Protein AF-A0A9D3S692-F1 (afdb_monomer)

Organism: Anguilla anguilla (NCBI:txid7936)

Sequence (253 aa):
MATPRTPPRPRLRLLTQTRRGRSLTTGPAYAPKPPPPVRNRPNSAGRGQRGAGRGSKRRVQSAGSPSAHATFTLSPEQKHLQLKQQQRRERLCREEEERRREEEAQKRQENELAFRAWMQRKREQLQAERRVLRAQEMEKTNGQREMCDPEEAFKFWLKSKQQQQKQEKRLEELKRLEEERCYYLHSQEESEQAFRLWLKRKHAEKRLETRVARERSRRLVMEARRARRMQDLLCSTNEAKSFCFTDHYGYRY

Radius of gyration: 44.01 Å; Cα contacts (8 Å, |Δi|>4): 4; chains: 1; bounding box: 69×75×122 Å

InterPro domains:
  IPR026687 Coiled-coil domain-containing protein 181 [PTHR14320] (22-250)

Structure (mmCIF, N/CA/C/O backbone):
data_AF-A0A9D3S692-F1
#
_entry.id   AF-A0A9D3S692-F1
#
loop_
_atom_site.group_PDB
_atom_site.id
_atom_site.type_symbol
_atom_site.label_atom_id
_atom_site.label_alt_id
_atom_site.label_comp_id
_atom_site.label_asym_id
_atom_site.label_entity_id
_atom_site.label_seq_id
_atom_site.pdbx_PDB_ins_code
_atom_site.Cartn_x
_atom_site.Cartn_y
_atom_site.Cartn_z
_atom_site.occupancy
_atom_site.B_iso_or_equiv
_atom_site.auth_seq_id
_atom_site.auth_comp_id
_atom_site.auth_asym_id
_atom_site.auth_atom_id
_atom_site.pdbx_PDB_model_num
ATOM 1 N N . MET A 1 1 ? -28.860 45.685 6.021 1.00 46.56 1 MET A N 1
ATOM 2 C CA . MET A 1 1 ? -28.124 44.482 6.464 1.00 46.56 1 MET A CA 1
ATOM 3 C C . MET A 1 1 ? -28.497 43.334 5.545 1.00 46.56 1 MET A C 1
ATOM 5 O O . MET A 1 1 ? -29.665 42.983 5.474 1.00 46.56 1 MET A O 1
ATOM 9 N N . ALA A 1 2 ? -27.541 42.878 4.736 1.00 44.12 2 ALA A N 1
ATOM 10 C CA . ALA A 1 2 ? -27.762 41.941 3.639 1.00 44.12 2 ALA A CA 1
ATOM 11 C C . ALA A 1 2 ? -27.654 40.489 4.127 1.00 44.12 2 ALA A C 1
ATOM 13 O O . ALA A 1 2 ? -26.665 40.117 4.754 1.00 44.12 2 ALA A O 1
ATOM 14 N N . THR A 1 3 ? -28.662 39.673 3.829 1.00 58.72 3 THR A N 1
ATOM 15 C CA . THR A 1 3 ? -28.651 38.224 4.051 1.00 58.72 3 THR A CA 1
ATOM 16 C C . THR A 1 3 ? -28.066 37.514 2.821 1.00 58.72 3 THR A C 1
ATOM 18 O O . THR A 1 3 ? -28.455 37.830 1.693 1.00 58.72 3 THR A O 1
ATOM 21 N N . PRO A 1 4 ? -27.137 36.551 2.973 1.00 56.62 4 PRO A N 1
ATOM 22 C CA . PRO A 1 4 ? -26.630 35.800 1.832 1.00 56.62 4 PRO A CA 1
ATOM 23 C C . PRO A 1 4 ? -27.597 34.676 1.425 1.00 56.62 4 PRO A C 1
ATOM 25 O O . PRO A 1 4 ? -27.939 33.793 2.213 1.00 56.62 4 PRO A O 1
ATOM 28 N N . ARG A 1 5 ? -28.014 34.710 0.153 1.00 50.38 5 ARG A N 1
ATOM 29 C CA . ARG A 1 5 ? -28.757 33.654 -0.552 1.00 50.38 5 ARG A CA 1
ATOM 30 C C . ARG A 1 5 ? -27.907 32.387 -0.689 1.00 50.38 5 ARG A C 1
ATOM 32 O O . ARG A 1 5 ? -26.822 32.418 -1.262 1.00 50.38 5 ARG A O 1
ATOM 39 N N . THR A 1 6 ? -28.442 31.261 -0.234 1.00 67.50 6 THR A N 1
ATOM 40 C CA . THR A 1 6 ? -27.902 29.911 -0.456 1.00 67.50 6 THR A CA 1
ATOM 41 C C . THR A 1 6 ? -28.318 29.393 -1.845 1.00 67.50 6 THR A C 1
ATOM 43 O O . THR A 1 6 ? -29.481 29.565 -2.217 1.00 67.50 6 THR A O 1
ATOM 46 N N . PRO A 1 7 ? -27.434 28.745 -2.629 1.00 67.44 7 PRO A N 1
ATOM 47 C CA . PRO A 1 7 ? -27.819 28.145 -3.907 1.00 67.44 7 PRO A CA 1
ATOM 48 C C . PRO A 1 7 ? -28.474 26.756 -3.728 1.00 67.44 7 PRO A C 1
ATOM 50 O O . PRO A 1 7 ? -28.124 26.026 -2.795 1.00 67.44 7 PRO A O 1
ATOM 53 N N . PRO A 1 8 ? -29.403 26.344 -4.617 1.00 57.38 8 PRO A N 1
ATOM 54 C CA . PRO A 1 8 ? -30.054 25.039 -4.534 1.00 57.38 8 PRO A CA 1
ATOM 55 C C . PRO A 1 8 ? -29.152 23.902 -5.045 1.00 57.38 8 PRO A C 1
ATOM 57 O O . PRO A 1 8 ? -28.459 24.028 -6.055 1.00 57.38 8 PRO A O 1
ATOM 60 N N . ARG A 1 9 ? -29.197 22.757 -4.352 1.00 55.19 9 ARG A N 1
ATOM 61 C CA . ARG A 1 9 ? -28.519 21.506 -4.734 1.00 55.19 9 ARG A CA 1
ATOM 62 C C . ARG A 1 9 ? -29.152 20.877 -5.989 1.00 55.19 9 ARG A C 1
ATOM 64 O O . ARG A 1 9 ? -30.379 20.896 -6.116 1.00 55.19 9 ARG A O 1
ATOM 71 N N . PRO A 1 10 ? -28.368 20.234 -6.874 1.00 49.25 10 PRO A N 1
ATOM 72 C CA . PRO A 1 10 ? -28.911 19.524 -8.025 1.00 49.25 10 PRO A CA 1
ATOM 73 C C . PRO A 1 10 ? -29.603 18.218 -7.604 1.00 49.25 10 PRO A C 1
ATOM 75 O O . PRO A 1 10 ? -29.056 17.404 -6.858 1.00 49.25 10 PRO A O 1
ATOM 78 N N . ARG A 1 11 ? -30.822 18.016 -8.118 1.00 46.34 11 ARG A N 1
ATOM 79 C CA . ARG A 1 11 ? -31.592 16.768 -8.022 1.00 46.34 11 ARG A CA 1
ATOM 80 C C . ARG A 1 11 ? -30.938 15.692 -8.892 1.00 46.34 11 ARG A C 1
ATOM 82 O O . ARG A 1 11 ? -30.918 15.819 -10.115 1.00 46.34 11 ARG A O 1
ATOM 89 N N . LEU A 1 12 ? -30.466 14.609 -8.279 1.00 42.47 12 LEU A N 1
ATOM 90 C CA . LEU A 1 12 ? -30.110 13.392 -9.007 1.00 42.47 12 LEU A CA 1
ATOM 91 C C . LEU A 1 12 ? -31.396 12.696 -9.474 1.00 42.47 12 LEU A C 1
ATOM 93 O O . LEU A 1 12 ? -32.248 12.319 -8.669 1.00 42.47 12 LEU A O 1
ATOM 97 N N . ARG A 1 13 ? -31.541 12.564 -10.796 1.00 42.53 13 ARG A N 1
ATOM 98 C CA . ARG A 1 13 ? -32.582 11.765 -11.450 1.00 42.53 13 ARG A CA 1
ATOM 99 C C . ARG A 1 13 ? -32.409 10.295 -11.060 1.00 42.53 13 ARG A C 1
ATOM 101 O O . ARG A 1 13 ? -31.448 9.653 -11.472 1.00 42.53 13 ARG A O 1
ATOM 108 N N . LEU A 1 14 ? -33.372 9.764 -10.314 1.00 36.97 14 LEU A N 1
ATOM 109 C CA . LEU A 1 14 ? -33.591 8.327 -10.181 1.00 36.97 14 LEU A CA 1
ATOM 110 C C . LEU A 1 14 ? -34.135 7.796 -11.514 1.00 36.97 14 LEU A C 1
ATOM 112 O O . LEU A 1 14 ? -35.261 8.100 -11.902 1.00 36.97 14 LEU A O 1
ATOM 116 N N . LEU A 1 15 ? -33.322 7.016 -12.222 1.00 40.66 15 LEU A N 1
ATOM 117 C CA . LEU A 1 15 ? -33.780 6.169 -13.317 1.00 40.66 15 LEU A CA 1
ATOM 118 C C . LEU A 1 15 ? -34.466 4.940 -12.715 1.00 40.66 15 LEU A C 1
ATOM 120 O O . LEU A 1 15 ? -33.822 4.022 -12.216 1.00 40.66 15 LEU A O 1
ATOM 124 N N . THR A 1 16 ? -35.792 4.938 -12.763 1.00 41.28 16 THR A N 1
ATOM 125 C CA . THR A 1 16 ? -36.621 3.749 -12.584 1.00 41.28 16 THR A CA 1
ATOM 126 C C . THR A 1 16 ? -36.523 2.875 -13.832 1.00 41.28 16 THR A C 1
ATOM 128 O O . THR A 1 16 ? -36.940 3.304 -14.908 1.00 41.28 16 THR A O 1
ATOM 131 N N . GLN A 1 17 ? -36.044 1.638 -13.700 1.00 39.12 17 GLN A N 1
ATOM 132 C CA . GLN A 1 17 ? -36.317 0.581 -14.677 1.00 39.12 17 GLN A CA 1
ATOM 133 C C . GLN A 1 17 ? -36.877 -0.661 -13.977 1.00 39.12 17 GLN A C 1
ATOM 135 O O . GLN A 1 17 ? -36.181 -1.419 -13.313 1.00 39.12 17 GLN A O 1
ATOM 140 N N . THR A 1 18 ? -38.197 -0.790 -14.122 1.00 37.16 18 THR A N 1
ATOM 141 C CA . THR A 1 18 ? -38.945 -2.008 -14.465 1.00 37.16 18 THR A CA 1
ATOM 142 C C . THR A 1 18 ? -38.438 -3.348 -13.931 1.00 37.16 18 THR A C 1
ATOM 144 O O . THR A 1 18 ? -37.662 -4.070 -14.550 1.00 37.16 18 THR A O 1
ATOM 147 N N . ARG A 1 19 ? -39.071 -3.731 -12.824 1.00 37.16 19 ARG A N 1
ATOM 148 C CA . ARG A 1 19 ? -39.236 -5.086 -12.304 1.00 37.16 19 ARG A CA 1
ATOM 149 C C . ARG A 1 19 ? -40.081 -5.918 -13.288 1.00 37.16 19 ARG A C 1
ATOM 151 O O . ARG A 1 19 ? -41.267 -5.649 -13.456 1.00 37.16 19 ARG A O 1
ATOM 158 N N . ARG A 1 20 ? -39.504 -6.954 -13.904 1.00 37.94 20 ARG A N 1
ATOM 159 C CA . ARG A 1 20 ? -40.257 -8.120 -14.402 1.00 37.94 20 ARG A CA 1
ATOM 160 C C . ARG A 1 20 ? -39.860 -9.321 -13.560 1.00 37.94 20 ARG A C 1
ATOM 162 O O . ARG A 1 20 ? -38.702 -9.719 -13.547 1.00 37.94 20 ARG A O 1
ATOM 169 N N . GLY A 1 21 ? -40.826 -9.858 -12.825 1.00 40.06 21 GLY A N 1
ATOM 170 C CA . GLY A 1 21 ? -40.666 -11.121 -12.123 1.00 40.06 21 GLY A CA 1
ATOM 171 C C . GLY A 1 21 ? -40.774 -12.306 -13.079 1.00 40.06 21 GLY A C 1
ATOM 172 O O . GLY A 1 21 ? -41.542 -12.258 -14.039 1.00 40.06 21 GLY A O 1
ATOM 173 N N . ARG A 1 22 ? -40.057 -13.386 -12.761 1.00 37.50 22 ARG A N 1
ATOM 174 C CA . ARG A 1 22 ? -40.594 -14.750 -12.818 1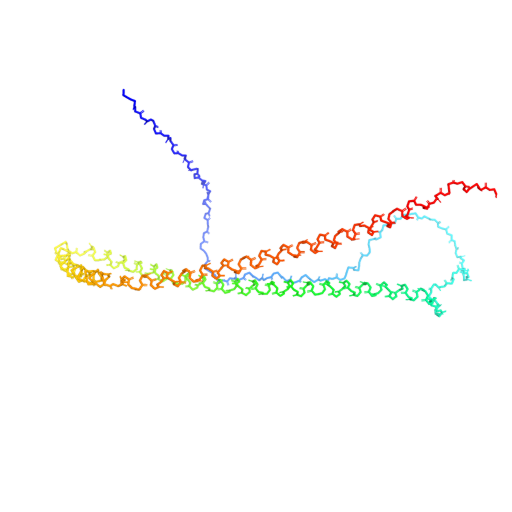.00 37.50 22 ARG A CA 1
ATOM 175 C C . ARG A 1 22 ? -39.696 -15.731 -12.058 1.00 37.50 22 ARG A C 1
ATOM 177 O O . ARG A 1 22 ? -38.522 -15.869 -12.364 1.00 37.50 22 ARG A O 1
ATOM 184 N N . SER A 1 23 ? -40.331 -16.345 -11.059 1.00 35.25 23 SER A N 1
ATOM 185 C CA . SER A 1 23 ? -40.255 -17.745 -10.616 1.00 35.25 23 SER A CA 1
ATOM 186 C C . SER A 1 23 ? -38.901 -18.446 -10.454 1.00 35.25 23 SER A C 1
ATOM 188 O O . SER A 1 23 ? -38.184 -18.724 -11.409 1.00 35.25 23 SER A O 1
ATOM 190 N N . LEU A 1 24 ? -38.702 -18.859 -9.202 1.00 45.69 24 LEU A N 1
ATOM 191 C CA . LEU A 1 24 ? -37.918 -19.984 -8.701 1.00 45.69 24 LEU A CA 1
ATOM 192 C C . LEU A 1 24 ? -37.980 -21.228 -9.605 1.00 45.69 24 LEU A C 1
ATOM 194 O O . LEU A 1 24 ? -39.064 -21.758 -9.839 1.00 45.69 24 LEU A O 1
ATOM 198 N N . THR A 1 25 ? -36.813 -21.753 -9.979 1.00 40.28 25 THR A N 1
ATOM 199 C CA . THR A 1 25 ? -36.586 -23.191 -10.181 1.00 40.28 25 THR A CA 1
ATOM 200 C C . THR A 1 25 ? -35.165 -23.526 -9.741 1.00 40.28 25 THR A C 1
ATOM 202 O O . THR A 1 25 ? -34.188 -23.038 -10.308 1.00 40.28 25 THR A O 1
ATOM 205 N N . THR A 1 26 ? -35.071 -24.347 -8.705 1.00 46.31 26 THR A N 1
ATOM 206 C CA . THR A 1 26 ? -33.864 -24.989 -8.191 1.00 46.31 26 THR A CA 1
ATOM 207 C C . THR A 1 26 ? -33.317 -25.957 -9.246 1.00 46.31 26 THR A C 1
ATOM 209 O O . THR A 1 26 ? -34.035 -26.843 -9.699 1.00 46.31 26 THR A O 1
ATOM 212 N N . GLY A 1 27 ? -32.055 -25.797 -9.642 1.00 43.94 27 GLY A N 1
ATOM 213 C CA . GLY A 1 27 ? -31.351 -26.689 -10.568 1.00 43.94 27 GLY A CA 1
ATOM 214 C C . GLY A 1 27 ? -29.836 -26.459 -10.486 1.00 43.94 27 GLY A C 1
ATOM 215 O O . GLY A 1 27 ? -29.418 -25.346 -10.158 1.00 43.94 27 GLY A O 1
ATOM 216 N N . PRO A 1 28 ? -29.001 -27.492 -10.702 1.00 48.00 28 PRO A N 1
ATOM 217 C CA . PRO A 1 28 ? -27.577 -27.448 -10.390 1.00 48.00 28 PRO A CA 1
ATOM 218 C C . PRO A 1 28 ? -26.824 -26.498 -11.329 1.00 48.00 28 PRO A C 1
ATOM 220 O O . PRO A 1 28 ? -27.140 -26.380 -12.512 1.00 48.00 28 PRO A O 1
ATOM 223 N N . ALA A 1 29 ? -25.816 -25.824 -10.774 1.00 51.66 29 ALA A N 1
ATOM 224 C CA . ALA A 1 29 ? -24.984 -24.827 -11.436 1.00 51.66 29 ALA A CA 1
ATOM 225 C C . ALA A 1 29 ? -24.376 -25.353 -12.749 1.00 51.66 29 ALA A C 1
ATOM 227 O O . ALA A 1 29 ? -23.412 -26.118 -12.750 1.00 51.66 29 ALA A O 1
ATOM 228 N N . TYR A 1 30 ? -24.928 -24.908 -13.877 1.00 54.72 30 TYR A N 1
ATOM 229 C CA . TYR A 1 30 ? -24.358 -25.146 -15.197 1.00 54.72 30 TYR A CA 1
ATOM 230 C C . TYR A 1 30 ? -23.318 -24.057 -15.473 1.00 54.72 30 TYR A C 1
ATOM 232 O O . TYR A 1 30 ? -23.658 -22.912 -15.771 1.00 54.72 30 TYR A O 1
ATOM 240 N N . ALA A 1 31 ? -22.036 -24.393 -15.343 1.00 68.00 31 ALA A N 1
ATOM 241 C CA . ALA A 1 31 ? -20.976 -23.543 -15.870 1.00 68.00 31 ALA A CA 1
ATOM 242 C C . ALA A 1 31 ? -21.121 -23.475 -17.406 1.00 68.00 31 ALA A C 1
ATOM 244 O O . ALA A 1 31 ? -21.272 -24.526 -18.040 1.00 68.00 31 ALA A O 1
ATOM 245 N N . PRO A 1 32 ? -21.096 -22.287 -18.039 1.00 69.50 32 PRO A N 1
ATOM 246 C CA . PRO A 1 32 ? -21.185 -22.199 -19.490 1.00 69.50 32 PRO A CA 1
ATOM 247 C C . PRO A 1 32 ? -19.950 -22.863 -20.108 1.00 69.50 32 PRO A C 1
ATOM 249 O O . PRO A 1 32 ? -18.814 -22.480 -19.824 1.00 69.50 32 PRO A O 1
ATOM 252 N N . LYS A 1 33 ? -20.173 -23.883 -20.943 1.00 71.81 33 LYS A N 1
ATOM 253 C CA . LYS A 1 33 ? -19.104 -24.513 -21.726 1.00 71.81 33 LYS A CA 1
ATOM 254 C C . LYS A 1 33 ? -18.444 -23.456 -22.625 1.00 71.81 33 LYS A C 1
ATOM 256 O O . LYS A 1 33 ? -19.169 -22.684 -23.256 1.00 71.81 33 LYS A O 1
ATOM 261 N N . PRO A 1 34 ? -17.103 -23.426 -22.725 1.00 73.06 34 PRO A N 1
ATOM 262 C CA . PRO A 1 34 ? -16.431 -22.571 -23.694 1.00 73.06 34 PRO A CA 1
ATOM 263 C C . PRO A 1 34 ? -16.854 -22.961 -25.122 1.00 73.06 34 PRO A C 1
ATOM 265 O O . PRO A 1 34 ? -17.121 -24.143 -25.375 1.00 73.06 34 PRO A O 1
ATOM 268 N N . PRO A 1 35 ? -16.932 -21.996 -26.058 1.00 73.62 35 PRO A N 1
ATOM 269 C CA . PRO A 1 35 ? -17.272 -22.293 -27.441 1.00 73.62 35 PRO A CA 1
ATOM 270 C C . PRO A 1 35 ? -16.245 -23.275 -28.027 1.00 73.62 35 PRO A C 1
ATOM 272 O O . PRO A 1 35 ? -15.043 -23.118 -27.787 1.00 73.62 35 PRO A O 1
ATOM 275 N N . PRO A 1 36 ? -16.685 -24.302 -28.776 1.00 72.50 36 PRO A N 1
ATOM 276 C CA . PRO A 1 36 ? -15.766 -25.245 -29.393 1.00 72.50 36 PRO A CA 1
ATOM 277 C C . PRO A 1 36 ? -14.861 -24.523 -30.408 1.00 72.50 36 PRO A C 1
ATOM 279 O O . PRO A 1 36 ? -15.317 -23.594 -31.082 1.00 72.50 36 PRO A O 1
ATOM 282 N N . PRO A 1 37 ? -13.589 -24.939 -30.550 1.00 66.94 37 PRO A N 1
ATOM 283 C CA . PRO A 1 37 ? -12.680 -24.340 -31.517 1.00 66.94 37 PRO A CA 1
ATOM 284 C C . PRO A 1 37 ? -13.206 -24.534 -32.943 1.00 66.94 37 PRO A C 1
ATOM 286 O O . PRO A 1 37 ? -13.697 -25.606 -33.310 1.00 66.94 37 PRO A O 1
ATOM 289 N N . VAL A 1 38 ? -13.098 -23.476 -33.749 1.00 66.12 38 VAL A N 1
ATOM 290 C CA . VAL A 1 38 ? -13.568 -23.446 -35.137 1.00 66.12 38 VAL A CA 1
ATOM 291 C C . VAL A 1 38 ? -12.817 -24.512 -35.939 1.00 66.12 38 VAL A C 1
ATOM 293 O O . VAL A 1 38 ? -11.601 -24.443 -36.110 1.00 66.12 38 VAL A O 1
ATOM 296 N N . ARG A 1 39 ? -13.535 -25.529 -36.424 1.00 61.28 39 ARG A N 1
ATOM 297 C CA . ARG A 1 39 ? -12.984 -26.520 -37.354 1.00 61.28 39 ARG A CA 1
ATOM 298 C C . ARG A 1 39 ? -12.750 -25.839 -38.702 1.00 61.28 39 ARG A C 1
ATOM 300 O O . ARG A 1 39 ? -13.701 -25.626 -39.451 1.00 61.28 39 ARG A O 1
ATOM 307 N N . ASN A 1 40 ? -11.493 -25.539 -39.022 1.00 58.09 40 ASN A N 1
ATOM 308 C CA . ASN A 1 40 ? -11.074 -25.174 -40.374 1.00 58.09 40 ASN A CA 1
ATOM 309 C C . ASN A 1 40 ? -11.360 -26.350 -41.320 1.00 58.09 40 ASN A C 1
ATOM 311 O O . ASN A 1 40 ? -10.599 -27.314 -41.381 1.00 58.09 40 ASN A O 1
ATOM 315 N N . ARG A 1 41 ? -12.485 -26.291 -42.038 1.00 62.12 41 ARG A N 1
ATOM 316 C CA . ARG A 1 41 ? -12.738 -27.155 -43.194 1.00 62.12 41 ARG A CA 1
ATOM 317 C C . ARG A 1 41 ? -12.062 -26.532 -44.423 1.00 62.12 41 ARG A C 1
ATOM 319 O O . ARG A 1 41 ? -12.275 -25.344 -44.663 1.00 62.12 41 ARG A O 1
ATOM 326 N N . PRO A 1 42 ? -11.293 -27.293 -45.219 1.00 56.41 42 PRO A N 1
ATOM 327 C CA . PRO A 1 42 ? -10.825 -26.813 -46.510 1.00 56.41 42 PRO A CA 1
ATOM 328 C C . PRO A 1 42 ? -12.033 -26.604 -47.431 1.00 56.41 42 PRO A C 1
ATOM 330 O O . PRO A 1 42 ? -12.852 -27.503 -47.618 1.00 56.41 42 PRO A O 1
ATOM 333 N N . ASN A 1 43 ? -12.172 -25.392 -47.964 1.00 49.50 43 ASN A N 1
ATOM 334 C CA . ASN A 1 43 ? -13.264 -25.021 -48.855 1.00 49.50 43 ASN A CA 1
ATOM 335 C C . ASN A 1 43 ? -12.962 -25.507 -50.282 1.00 49.50 43 ASN A C 1
ATOM 337 O O . ASN A 1 43 ? -12.314 -24.814 -51.063 1.00 49.50 43 ASN A O 1
ATOM 341 N N . SER A 1 44 ? -13.424 -26.709 -50.616 1.00 57.00 44 SER A N 1
ATOM 342 C CA . SER A 1 44 ? -13.403 -27.265 -51.973 1.00 57.00 44 SER A CA 1
ATOM 343 C C . SER A 1 44 ? -14.702 -26.919 -52.708 1.00 57.00 44 SER A C 1
ATOM 345 O O . SER A 1 44 ? -15.522 -27.790 -52.975 1.00 57.00 44 SER A O 1
ATOM 347 N N . ALA A 1 45 ? -14.926 -25.640 -53.008 1.00 48.06 45 ALA A N 1
ATOM 348 C CA . ALA A 1 45 ? -16.018 -25.210 -53.880 1.00 48.06 45 ALA A CA 1
ATOM 349 C C . ALA A 1 45 ? -15.642 -23.908 -54.598 1.00 48.06 45 ALA A C 1
ATOM 351 O O . ALA A 1 45 ? -15.796 -22.804 -54.075 1.00 48.06 45 ALA A O 1
ATOM 352 N N . GLY A 1 46 ? -15.128 -24.057 -55.821 1.00 44.06 46 GLY A N 1
ATOM 353 C CA . GLY A 1 46 ? -14.932 -22.955 -56.752 1.00 44.06 46 GLY A CA 1
ATOM 354 C C . GLY A 1 46 ? -16.275 -22.372 -57.186 1.00 44.06 46 GLY A C 1
ATOM 355 O O . GLY A 1 46 ? -17.164 -23.091 -57.640 1.00 44.06 46 GLY A O 1
ATOM 356 N N . ARG A 1 47 ? -16.419 -21.050 -57.080 1.00 45.56 47 ARG A N 1
ATOM 357 C CA . ARG A 1 47 ? -17.472 -20.320 -57.788 1.00 45.56 47 ARG A CA 1
ATOM 358 C C . ARG A 1 47 ? -16.996 -20.064 -59.212 1.00 45.56 47 ARG A C 1
ATOM 360 O O . ARG A 1 47 ? -16.189 -19.174 -59.451 1.00 45.56 47 ARG A O 1
ATOM 367 N N . GLY A 1 48 ? -17.500 -20.862 -60.146 1.00 48.75 48 GLY A N 1
ATOM 368 C CA . GLY A 1 48 ? -17.483 -20.518 -61.559 1.00 48.75 48 GLY A CA 1
ATOM 369 C C . GLY A 1 48 ? -18.542 -19.457 -61.850 1.00 48.75 48 GLY A C 1
ATOM 370 O O . GLY A 1 48 ? -19.700 -19.618 -61.466 1.00 48.75 48 GLY A O 1
ATOM 371 N N . GLN A 1 49 ? -18.161 -18.406 -62.572 1.00 46.50 49 GLN A N 1
ATOM 372 C CA . GLN A 1 49 ? -19.099 -17.605 -63.349 1.00 46.50 49 GLN A CA 1
ATOM 373 C C . GLN A 1 49 ? -18.593 -17.551 -64.791 1.00 46.50 49 GLN A C 1
ATOM 375 O O . GLN A 1 49 ? -17.444 -17.217 -65.062 1.00 46.50 49 GLN A O 1
ATOM 380 N N . ARG A 1 50 ? -19.463 -18.006 -65.694 1.00 47.88 50 ARG A N 1
ATOM 381 C CA . ARG A 1 50 ? -19.260 -18.129 -67.139 1.00 47.88 50 ARG A CA 1
ATOM 382 C C . ARG A 1 50 ? -19.307 -16.759 -67.818 1.00 47.88 50 ARG A C 1
ATOM 384 O O . ARG A 1 50 ? -20.147 -15.943 -67.451 1.00 47.88 50 ARG A O 1
ATOM 391 N N . GLY A 1 51 ? -18.565 -16.608 -68.916 1.00 41.41 51 GLY A N 1
ATOM 392 C CA . GLY A 1 51 ? -18.932 -15.686 -69.996 1.00 41.41 51 GLY A CA 1
ATOM 393 C C . GLY A 1 51 ? -17.828 -15.426 -71.025 1.00 41.41 51 GLY A C 1
ATOM 394 O O . GLY A 1 51 ? -16.770 -14.951 -70.651 1.00 41.41 51 GLY A O 1
ATOM 395 N N . ALA A 1 52 ? -18.153 -15.668 -72.305 1.00 42.88 52 ALA A N 1
ATOM 396 C CA . ALA A 1 52 ? -17.403 -15.391 -73.546 1.00 42.88 52 ALA A CA 1
ATOM 397 C C . ALA A 1 52 ? -16.215 -16.332 -73.859 1.00 42.88 52 ALA A C 1
ATOM 399 O O . ALA A 1 52 ? -15.300 -16.478 -73.071 1.00 42.88 52 ALA A O 1
ATOM 400 N N . GLY A 1 53 ? -16.113 -17.016 -75.000 1.00 43.12 53 GLY A N 1
ATOM 401 C CA . GLY A 1 53 ? -16.957 -17.107 -76.185 1.00 43.12 53 GLY A CA 1
ATOM 402 C C . GLY A 1 53 ? -16.184 -17.826 -77.306 1.00 43.12 53 GLY A C 1
ATOM 403 O O . GLY A 1 53 ? -15.039 -17.497 -77.568 1.00 43.12 53 GLY A O 1
ATOM 404 N N . ARG A 1 54 ? -16.850 -18.794 -77.952 1.00 44.69 54 ARG A N 1
ATOM 405 C CA . ARG A 1 54 ? -16.678 -19.274 -79.344 1.00 44.69 54 ARG A CA 1
ATOM 406 C C . ARG A 1 54 ? -15.308 -19.822 -79.817 1.00 44.69 54 ARG A C 1
ATOM 408 O O . ARG A 1 54 ? -14.486 -19.111 -80.365 1.00 44.69 54 ARG A O 1
ATOM 415 N N . GLY A 1 55 ? -15.205 -21.155 -79.766 1.00 48.03 55 GLY A N 1
ATOM 416 C CA . GLY A 1 55 ? -15.035 -22.042 -80.932 1.00 48.03 55 GLY A CA 1
ATOM 417 C C . GLY A 1 55 ? -13.769 -21.961 -81.796 1.00 48.03 55 GLY A C 1
ATOM 418 O O . GLY A 1 55 ? -13.681 -21.118 -82.675 1.00 48.03 55 GLY A O 1
ATOM 419 N N . SER A 1 56 ? -12.914 -22.988 -81.716 1.00 43.75 56 SER A N 1
ATOM 420 C CA . SER A 1 56 ? -12.316 -23.604 -82.912 1.00 43.75 56 SER A CA 1
ATOM 421 C C . SER A 1 56 ? -11.801 -25.018 -82.613 1.00 43.75 56 SER A C 1
ATOM 423 O O . SER A 1 56 ? -11.423 -25.345 -81.491 1.00 43.75 56 SER A O 1
ATOM 425 N N . LYS A 1 57 ? -11.885 -25.877 -83.627 1.00 54.69 57 LYS A N 1
ATOM 426 C CA . LYS A 1 57 ? -11.667 -27.328 -83.609 1.00 54.69 57 LYS A CA 1
ATOM 427 C C . LYS A 1 57 ? -10.187 -27.692 -83.407 1.00 54.69 57 LYS A C 1
ATOM 429 O O . LYS A 1 57 ? -9.303 -26.907 -83.724 1.00 54.69 57 LYS A O 1
ATOM 434 N N . ARG A 1 58 ? -9.959 -28.929 -82.936 1.00 55.84 58 ARG A N 1
ATOM 435 C CA . ARG A 1 58 ? -8.687 -29.684 -82.892 1.00 55.84 58 ARG A CA 1
ATOM 436 C C . ARG A 1 58 ? -7.551 -29.088 -83.739 1.00 55.84 58 ARG A C 1
ATOM 438 O O . ARG A 1 58 ? -7.586 -29.178 -84.964 1.00 55.84 58 ARG A O 1
ATOM 445 N N . ARG A 1 59 ? -6.466 -28.691 -83.073 1.00 49.69 59 ARG A N 1
ATOM 446 C CA . ARG A 1 59 ? -5.107 -28.866 -83.595 1.00 49.69 59 ARG A CA 1
ATOM 447 C C . ARG A 1 59 ? -4.154 -29.102 -82.430 1.00 49.69 59 ARG A C 1
ATOM 449 O O . ARG A 1 59 ? -3.973 -28.239 -81.582 1.00 49.69 59 ARG A O 1
ATOM 456 N N . VAL A 1 60 ? -3.579 -30.300 -82.392 1.00 55.38 60 VAL A N 1
A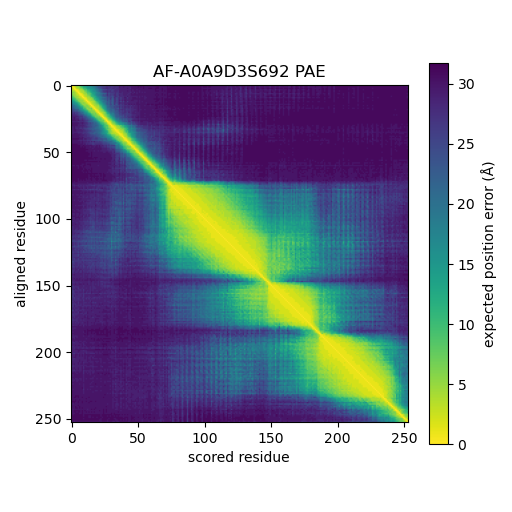TOM 457 C CA . VAL A 1 60 ? -2.396 -30.604 -81.588 1.00 55.38 60 VAL A CA 1
ATOM 458 C C . VAL A 1 60 ? -1.282 -29.701 -82.115 1.00 55.38 60 VAL A C 1
ATOM 460 O O . VAL A 1 60 ? -0.807 -29.890 -83.231 1.00 55.38 60 VAL A O 1
ATOM 463 N N . GLN A 1 61 ? -0.927 -28.672 -81.349 1.00 50.56 61 GLN A N 1
ATOM 464 C CA . GLN A 1 61 ? 0.298 -27.899 -81.535 1.00 50.56 61 GLN A CA 1
ATOM 465 C C . GLN A 1 61 ? 1.245 -28.241 -80.390 1.00 50.56 61 GLN A C 1
ATOM 467 O O . GLN A 1 61 ? 1.435 -27.499 -79.433 1.00 50.56 61 GLN A O 1
ATOM 472 N N . SER A 1 62 ? 1.828 -29.427 -80.496 1.00 57.09 62 SER A N 1
ATOM 473 C CA . SER A 1 62 ? 3.103 -29.752 -79.880 1.00 57.09 62 SER A CA 1
ATOM 474 C C . SER A 1 62 ? 4.202 -28.993 -80.630 1.00 57.09 62 SER A C 1
ATOM 476 O O . SER A 1 62 ? 4.715 -29.501 -81.620 1.00 57.09 62 SER A O 1
ATOM 478 N N . ALA A 1 63 ? 4.473 -27.752 -80.215 1.00 55.31 63 ALA A N 1
ATOM 479 C CA . ALA A 1 63 ? 5.730 -27.003 -80.379 1.00 55.31 63 ALA A CA 1
ATOM 480 C C . ALA A 1 63 ? 5.448 -25.518 -80.102 1.00 55.31 63 ALA A C 1
ATOM 482 O O . ALA A 1 63 ? 4.694 -24.895 -80.845 1.00 55.31 63 ALA A O 1
ATOM 483 N N . GLY A 1 64 ? 6.055 -24.948 -79.054 1.00 52.31 64 GLY A N 1
ATOM 484 C CA . GLY A 1 64 ? 6.038 -23.492 -78.860 1.00 52.31 64 GLY A CA 1
ATOM 485 C C . GLY A 1 64 ? 5.848 -22.972 -77.437 1.00 52.31 64 GLY A C 1
ATOM 486 O O . GLY A 1 64 ? 5.291 -21.896 -77.271 1.00 52.31 64 GLY A O 1
ATOM 487 N N . SER A 1 65 ? 6.286 -23.681 -76.399 1.00 47.28 65 SER A N 1
ATOM 488 C CA . SER A 1 65 ? 6.697 -23.033 -75.146 1.00 47.28 65 SER A CA 1
ATOM 489 C C . SER A 1 65 ? 7.668 -23.964 -74.432 1.00 47.28 65 SER A C 1
ATOM 491 O O . SER A 1 65 ? 7.250 -25.054 -74.034 1.00 47.28 65 SER A O 1
ATOM 493 N N . PRO A 1 66 ? 8.957 -23.610 -74.284 1.00 49.00 66 PRO A N 1
ATOM 494 C CA . PRO A 1 66 ? 9.793 -24.326 -73.341 1.00 49.00 66 PRO A CA 1
ATOM 495 C C . PRO A 1 66 ? 9.131 -24.185 -71.969 1.00 49.00 66 PRO A C 1
ATOM 497 O O . PRO A 1 66 ? 8.858 -23.077 -71.507 1.00 49.00 66 PRO A O 1
ATOM 500 N N . SER A 1 67 ? 8.817 -25.323 -71.351 1.00 46.94 67 SER A N 1
ATOM 501 C CA . SER A 1 67 ? 8.453 -25.388 -69.941 1.00 46.94 67 SER A CA 1
ATOM 502 C C . SER A 1 67 ? 9.469 -24.550 -69.163 1.00 46.94 67 SER A C 1
ATOM 504 O O . SER A 1 67 ? 10.658 -24.865 -69.186 1.00 46.94 67 SER A O 1
ATOM 506 N N . ALA A 1 68 ? 9.025 -23.498 -68.469 1.00 54.84 68 ALA A N 1
ATOM 507 C CA . ALA A 1 68 ? 9.872 -22.627 -67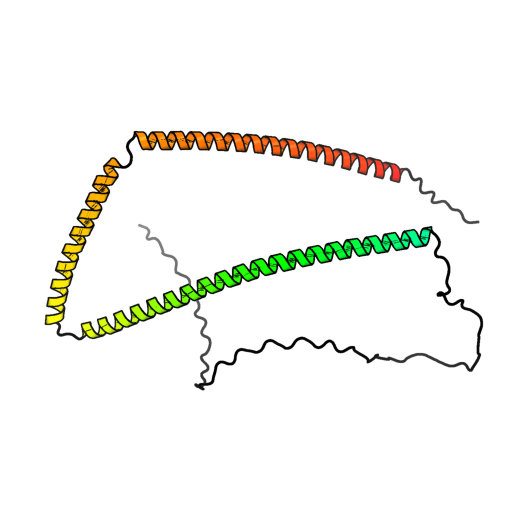.637 1.00 54.84 68 ALA A CA 1
ATOM 508 C C . ALA A 1 68 ? 10.497 -23.359 -66.424 1.00 54.84 68 ALA A C 1
ATOM 510 O O . ALA A 1 68 ? 11.034 -22.749 -65.499 1.00 54.84 68 ALA A O 1
ATOM 511 N N . HIS A 1 69 ? 10.408 -24.686 -66.421 1.00 60.16 69 HIS A N 1
ATOM 512 C CA . HIS A 1 69 ? 10.869 -25.602 -65.404 1.00 60.16 69 HIS A CA 1
ATOM 513 C C . HIS A 1 69 ? 11.693 -26.709 -66.079 1.00 60.16 69 HIS A C 1
ATOM 515 O O . HIS A 1 69 ? 11.267 -27.857 -66.156 1.00 60.16 69 HIS A O 1
ATOM 521 N N . ALA A 1 70 ? 12.869 -26.351 -66.600 1.00 47.94 70 ALA A N 1
ATOM 522 C CA . ALA A 1 70 ? 13.900 -27.298 -67.019 1.00 47.94 70 ALA A CA 1
ATOM 523 C C . ALA A 1 70 ? 15.279 -26.810 -66.533 1.00 47.94 70 ALA A C 1
ATOM 525 O O . ALA A 1 70 ? 15.921 -25.963 -67.139 1.00 47.94 70 ALA A O 1
ATOM 526 N N . THR A 1 71 ? 15.626 -27.305 -65.342 1.00 53.28 71 THR A N 1
ATOM 527 C CA . THR A 1 71 ? 16.949 -27.707 -64.824 1.00 53.28 71 THR A CA 1
ATOM 528 C C . THR A 1 71 ? 18.233 -27.082 -65.400 1.00 53.28 71 THR A C 1
ATOM 530 O O . THR A 1 71 ? 18.569 -27.314 -66.552 1.00 53.28 71 THR A O 1
ATOM 533 N N . PHE A 1 72 ? 19.035 -26.499 -64.485 1.00 55.78 72 PHE A N 1
ATOM 534 C CA . PHE A 1 72 ? 20.460 -26.111 -64.616 1.00 55.78 72 PHE A CA 1
ATOM 535 C C . PHE A 1 72 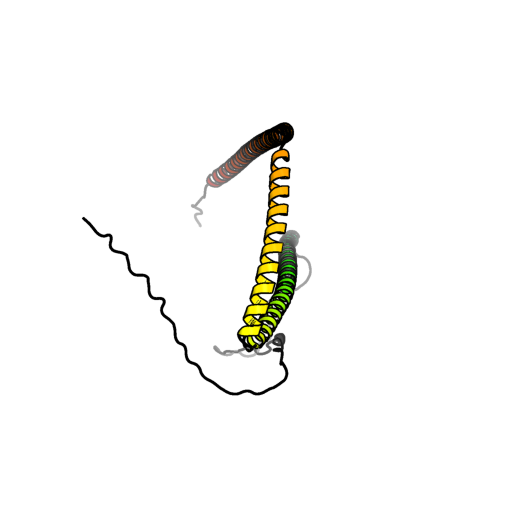? 20.703 -24.835 -65.451 1.00 55.78 72 PHE A C 1
ATOM 537 O O . PHE A 1 72 ? 20.607 -24.855 -66.661 1.00 55.78 72 PHE A O 1
ATOM 544 N N . THR A 1 73 ? 21.034 -23.649 -64.940 1.00 63.19 73 THR A N 1
ATOM 545 C CA . THR A 1 73 ? 21.531 -23.159 -63.651 1.00 63.19 73 THR A CA 1
ATOM 546 C C . THR A 1 73 ? 21.098 -21.696 -63.539 1.00 63.19 73 THR A C 1
ATOM 548 O O . THR A 1 73 ? 21.358 -20.926 -64.461 1.00 63.19 73 THR A O 1
ATOM 551 N N . LEU A 1 74 ? 20.490 -21.274 -62.426 1.00 69.19 74 LEU A N 1
ATOM 552 C CA . LEU A 1 74 ? 20.342 -19.837 -62.155 1.00 69.19 74 LEU A CA 1
ATOM 553 C C . LEU A 1 74 ? 21.716 -19.157 -62.270 1.00 69.19 74 LEU A C 1
ATOM 555 O O . LEU A 1 74 ? 22.700 -19.696 -61.744 1.00 69.19 74 LEU A O 1
ATOM 559 N N . SER A 1 75 ? 21.770 -17.993 -62.927 1.00 81.31 75 SER A N 1
ATOM 560 C CA . SER A 1 75 ? 22.992 -17.180 -62.985 1.00 81.31 75 SER A CA 1
ATOM 561 C C . SER A 1 75 ? 23.511 -16.936 -61.557 1.00 81.31 75 SER A C 1
ATOM 563 O O . SER A 1 75 ? 22.689 -16.778 -60.644 1.00 81.31 75 SER A O 1
ATOM 565 N N . PRO A 1 76 ? 24.837 -16.898 -61.321 1.00 82.19 76 PRO A N 1
ATOM 566 C CA . PRO A 1 76 ? 25.400 -16.562 -60.012 1.00 82.19 76 PRO A CA 1
ATOM 567 C C . PRO A 1 76 ? 24.758 -15.314 -59.384 1.00 82.19 76 PRO A C 1
ATOM 569 O O . PRO A 1 76 ? 24.469 -15.298 -58.188 1.00 82.19 76 PRO A O 1
ATOM 572 N N . GLU A 1 77 ? 24.427 -14.319 -60.208 1.00 85.19 77 GLU A N 1
ATOM 573 C CA . GLU A 1 77 ? 23.757 -13.088 -59.786 1.00 85.19 77 GLU A CA 1
ATOM 574 C C . GLU A 1 77 ? 22.297 -13.317 -59.349 1.00 85.19 77 GLU A C 1
ATOM 576 O O . GLU A 1 77 ? 21.865 -12.825 -58.305 1.00 85.19 77 GLU A O 1
ATOM 581 N N . GLN A 1 78 ? 21.543 -14.145 -60.080 1.00 86.94 78 GLN A N 1
ATOM 582 C CA . GLN A 1 78 ? 20.163 -14.510 -59.727 1.00 86.94 78 GLN A CA 1
ATOM 583 C C . GLN A 1 78 ? 20.100 -15.339 -58.437 1.00 86.94 78 GLN A C 1
ATOM 585 O O . GLN A 1 78 ? 19.231 -15.103 -57.594 1.00 86.94 78 GLN A O 1
ATOM 590 N N . LYS A 1 79 ? 21.042 -16.274 -58.244 1.00 86.38 79 LYS A N 1
ATOM 591 C CA . LYS A 1 79 ? 21.177 -17.039 -56.991 1.00 86.38 79 LYS A CA 1
ATOM 592 C C . LYS A 1 79 ? 21.482 -16.115 -55.816 1.00 86.38 79 LYS A C 1
ATOM 594 O O . LYS A 1 79 ? 20.875 -16.252 -54.756 1.00 86.38 79 LYS A O 1
ATOM 599 N N . HIS A 1 80 ? 22.383 -15.153 -56.012 1.00 88.88 80 HIS A N 1
ATOM 600 C CA . HIS A 1 80 ? 22.722 -14.175 -54.984 1.00 88.88 80 HIS A CA 1
ATOM 601 C C . HIS A 1 80 ? 21.514 -13.303 -54.604 1.00 88.88 80 HIS A C 1
ATOM 603 O O . HIS A 1 80 ? 21.230 -13.117 -53.419 1.00 88.88 80 HIS A O 1
ATOM 609 N N . LEU A 1 81 ? 20.746 -12.829 -55.591 1.00 91.81 81 LEU A N 1
ATOM 610 C CA . LEU A 1 81 ? 19.532 -12.049 -55.349 1.00 91.81 81 LEU A CA 1
ATOM 611 C C . LEU A 1 81 ? 18.468 -12.856 -54.588 1.00 91.81 81 LEU A C 1
ATOM 613 O O . LEU A 1 81 ? 17.860 -12.340 -53.647 1.00 91.81 81 LEU A O 1
ATOM 617 N N . GLN A 1 82 ? 18.258 -14.121 -54.957 1.00 89.75 82 GLN A N 1
ATOM 618 C CA . GLN A 1 82 ? 17.315 -15.008 -54.274 1.00 89.75 82 GLN A CA 1
ATOM 619 C C . GLN A 1 82 ? 17.739 -15.274 -52.826 1.00 89.75 82 GLN A C 1
ATOM 621 O O . GLN A 1 82 ? 16.911 -15.171 -51.920 1.00 89.75 82 GLN A O 1
ATOM 626 N N . LEU A 1 83 ? 19.028 -15.537 -52.596 1.00 92.38 83 LEU A N 1
ATOM 627 C CA . LEU A 1 83 ? 19.582 -15.718 -51.257 1.00 92.38 83 LEU A CA 1
ATOM 628 C C . LEU A 1 83 ? 19.381 -14.460 -50.404 1.00 92.38 83 LEU A C 1
ATOM 630 O O . LEU A 1 83 ? 18.927 -14.552 -49.267 1.00 92.38 83 LEU A O 1
ATOM 634 N N . LYS A 1 84 ? 19.629 -13.270 -50.962 1.00 92.69 84 LYS A N 1
ATOM 635 C CA . LYS A 1 84 ? 19.407 -11.992 -50.270 1.00 92.69 84 LYS A CA 1
ATOM 636 C C . LYS A 1 84 ? 17.933 -11.783 -49.896 1.00 92.69 84 LYS A C 1
ATOM 638 O O . LYS A 1 84 ? 17.636 -11.291 -48.807 1.00 92.69 84 LYS A O 1
ATOM 643 N N . GLN A 1 85 ? 17.000 -12.180 -50.764 1.00 93.62 85 GLN A N 1
ATOM 644 C CA . GLN A 1 85 ? 15.564 -12.132 -50.467 1.00 93.62 85 GLN A CA 1
ATOM 645 C C . GLN A 1 85 ? 15.157 -13.141 -49.387 1.00 93.62 85 GLN A C 1
ATOM 647 O O . GLN A 1 85 ? 14.396 -12.781 -48.489 1.00 93.62 85 GLN A O 1
ATOM 652 N N . GLN A 1 86 ? 15.669 -14.373 -49.442 1.00 92.69 86 GLN A N 1
ATOM 653 C CA . GLN A 1 86 ? 15.422 -15.394 -48.419 1.00 92.69 86 GLN A CA 1
ATOM 654 C C . GLN A 1 86 ? 15.966 -14.951 -47.061 1.00 92.69 86 GLN A C 1
ATOM 656 O O . GLN A 1 86 ? 15.216 -14.935 -46.094 1.00 92.69 86 GLN A O 1
ATOM 661 N N . GLN A 1 87 ? 17.198 -14.441 -47.007 1.00 93.38 87 GLN A N 1
ATOM 662 C CA . GLN A 1 87 ? 17.783 -13.895 -45.781 1.00 93.38 87 GLN A CA 1
ATOM 663 C C . GLN A 1 87 ? 16.954 -12.742 -45.202 1.00 93.38 87 GLN A C 1
ATOM 665 O O . GLN A 1 87 ? 16.780 -12.660 -43.989 1.00 93.38 87 GLN A O 1
ATOM 670 N N . ARG A 1 88 ? 16.411 -11.847 -46.042 1.00 93.81 88 ARG A N 1
ATOM 671 C CA . ARG A 1 88 ? 15.528 -10.769 -45.568 1.00 93.81 88 ARG A CA 1
ATOM 672 C C . ARG A 1 88 ? 14.227 -11.320 -44.979 1.00 93.81 88 ARG A C 1
ATOM 674 O O . ARG A 1 88 ? 13.787 -10.826 -43.947 1.00 93.81 88 ARG A O 1
ATOM 681 N N . ARG A 1 89 ? 13.630 -12.336 -45.609 1.00 93.81 89 ARG A N 1
ATOM 682 C CA . ARG A 1 89 ? 12.413 -13.000 -45.110 1.00 93.81 89 ARG A CA 1
ATOM 683 C C . ARG A 1 89 ? 12.670 -13.751 -43.806 1.00 93.81 89 ARG A C 1
ATOM 685 O O . ARG A 1 89 ? 11.886 -13.617 -42.879 1.00 93.81 89 ARG A O 1
ATOM 692 N N . GLU A 1 90 ? 13.779 -14.478 -43.712 1.00 94.12 90 GLU A N 1
ATOM 693 C CA . GLU A 1 90 ? 14.184 -15.181 -42.491 1.00 94.12 90 GLU A CA 1
ATOM 694 C C . GLU A 1 90 ? 14.431 -14.213 -41.334 1.00 94.12 90 GLU A C 1
ATOM 696 O O . GLU A 1 90 ? 14.003 -14.486 -40.218 1.00 94.12 90 GLU A O 1
ATOM 701 N N . ARG A 1 91 ? 15.073 -13.065 -41.590 1.00 93.00 91 ARG A N 1
ATOM 702 C CA . ARG A 1 91 ? 15.272 -12.022 -40.571 1.00 93.00 91 ARG A CA 1
ATOM 703 C C . ARG A 1 91 ? 13.943 -11.494 -40.032 1.00 93.00 91 ARG A C 1
ATOM 705 O O . ARG A 1 91 ? 13.771 -11.468 -38.822 1.00 93.00 91 ARG A O 1
ATOM 712 N N . LEU A 1 92 ? 13.006 -11.146 -40.917 1.00 93.75 92 LEU A N 1
ATOM 713 C CA . LEU A 1 92 ? 11.677 -10.672 -40.515 1.00 93.75 92 LEU A CA 1
ATOM 714 C C . LEU A 1 92 ? 10.889 -11.749 -39.759 1.00 93.75 92 LEU A C 1
ATOM 716 O O . LEU A 1 92 ? 10.279 -11.456 -38.741 1.00 93.75 92 LEU A O 1
ATOM 720 N N . CYS A 1 93 ? 10.949 -13.004 -40.213 1.00 94.25 93 CYS A N 1
ATOM 721 C CA . CYS A 1 93 ? 10.278 -14.113 -39.539 1.00 94.25 93 CYS A CA 1
ATOM 722 C C . CYS A 1 93 ? 10.837 -14.355 -38.128 1.00 94.25 93 CYS A C 1
ATOM 724 O O . CYS A 1 93 ? 10.069 -14.630 -37.212 1.00 94.25 93 CYS A O 1
ATOM 726 N N . ARG A 1 94 ? 12.161 -14.239 -37.943 1.00 94.31 94 ARG A N 1
ATOM 727 C CA . ARG A 1 94 ? 12.798 -14.355 -36.621 1.00 94.31 94 ARG A CA 1
ATOM 728 C C . ARG A 1 94 ? 12.387 -13.209 -35.699 1.00 94.31 94 ARG A C 1
ATOM 730 O O . ARG A 1 94 ? 12.024 -13.468 -34.561 1.00 94.31 94 ARG A O 1
ATOM 737 N N . GLU A 1 95 ? 12.386 -11.977 -36.200 1.00 92.69 95 GLU A N 1
ATOM 738 C CA . GLU A 1 95 ? 11.981 -10.794 -35.429 1.00 92.69 95 GLU A CA 1
ATOM 739 C C . GLU A 1 95 ? 10.499 -10.853 -35.015 1.00 92.69 95 GLU A C 1
ATOM 741 O O . GLU A 1 95 ? 10.157 -10.567 -33.869 1.00 92.69 95 GLU A O 1
ATOM 746 N N . GLU A 1 96 ? 9.606 -11.289 -35.909 1.00 93.81 96 GLU A N 1
ATOM 747 C CA . GLU A 1 96 ? 8.189 -11.492 -35.580 1.00 93.81 96 GLU A CA 1
ATOM 748 C C . GLU A 1 96 ? 7.979 -12.616 -34.559 1.00 93.81 96 GLU A C 1
ATOM 750 O O . GLU A 1 96 ? 7.124 -12.495 -33.678 1.00 93.81 96 GLU A O 1
ATOM 755 N N . GLU A 1 97 ? 8.749 -13.702 -34.651 1.00 94.12 97 GLU A N 1
ATOM 756 C CA . GLU A 1 97 ? 8.685 -14.792 -33.680 1.00 94.12 97 GLU A CA 1
ATOM 757 C C . GLU A 1 97 ? 9.190 -14.347 -32.300 1.00 94.12 97 GLU A C 1
ATOM 759 O O . GLU A 1 97 ? 8.562 -14.668 -31.289 1.00 94.12 97 GLU A O 1
ATOM 764 N N . GLU A 1 98 ? 10.276 -13.575 -32.244 1.00 93.94 98 GLU A N 1
ATOM 765 C CA . GLU A 1 98 ? 10.783 -12.985 -31.002 1.00 93.94 98 GLU A CA 1
ATOM 766 C C . GLU A 1 98 ? 9.756 -12.034 -30.384 1.00 93.94 98 GLU A C 1
ATOM 768 O O . GLU A 1 98 ? 9.386 -12.223 -29.223 1.00 93.94 98 GLU A O 1
ATOM 773 N N . ARG A 1 99 ? 9.186 -11.112 -31.171 1.00 94.94 99 ARG A N 1
ATOM 774 C CA . ARG A 1 99 ? 8.131 -10.207 -30.691 1.00 94.94 99 ARG A CA 1
ATOM 775 C C . ARG A 1 99 ? 6.930 -10.979 -30.150 1.00 94.94 99 ARG A C 1
ATOM 777 O O . ARG A 1 99 ? 6.419 -10.674 -29.076 1.00 94.94 99 ARG A O 1
ATOM 784 N N . ARG A 1 100 ? 6.502 -12.029 -30.855 1.00 95.88 100 ARG A N 1
ATOM 785 C CA . ARG A 1 100 ? 5.395 -12.879 -30.407 1.00 95.88 100 ARG A CA 1
ATOM 786 C C . ARG A 1 100 ? 5.717 -13.593 -29.090 1.00 95.88 100 ARG A C 1
ATOM 788 O O . ARG A 1 100 ? 4.847 -13.688 -28.227 1.00 95.88 100 ARG A O 1
ATOM 795 N N . ARG A 1 101 ? 6.942 -14.096 -28.913 1.00 95.81 101 ARG A N 1
ATOM 796 C CA . ARG A 1 101 ? 7.374 -14.732 -27.655 1.00 95.81 101 ARG A CA 1
ATOM 797 C C . ARG A 1 101 ? 7.385 -13.735 -26.497 1.00 95.81 101 ARG A C 1
ATOM 799 O O . ARG A 1 101 ? 6.957 -14.093 -25.401 1.00 95.81 101 ARG A O 1
ATOM 806 N N . GLU A 1 102 ? 7.829 -12.504 -26.734 1.00 94.69 102 GLU A N 1
ATOM 807 C CA . GLU A 1 102 ? 7.813 -11.430 -25.735 1.00 94.69 102 GLU A CA 1
ATOM 808 C C . GLU A 1 102 ? 6.384 -11.038 -25.335 1.00 94.69 102 GLU A C 1
ATOM 810 O O . GLU A 1 102 ? 6.074 -10.996 -24.144 1.00 94.69 102 GLU A O 1
ATOM 815 N N . GLU A 1 103 ? 5.491 -10.836 -26.307 1.00 95.50 103 GLU A N 1
ATOM 816 C CA . GLU A 1 103 ? 4.070 -10.548 -26.065 1.00 95.50 103 GLU A CA 1
ATOM 817 C C . GLU A 1 103 ? 3.391 -11.686 -25.278 1.00 95.50 103 GLU A C 1
ATOM 819 O O . GLU A 1 103 ? 2.664 -11.447 -24.309 1.00 95.50 103 GLU A O 1
ATOM 824 N N . GLU A 1 104 ? 3.651 -12.947 -25.643 1.00 96.19 104 GLU A N 1
ATOM 825 C CA . GLU A 1 104 ? 3.129 -14.106 -24.914 1.00 96.19 104 GLU A CA 1
ATOM 826 C C . GLU A 1 104 ? 3.693 -14.188 -23.486 1.00 96.19 104 GLU A C 1
ATOM 828 O O . GLU A 1 104 ? 2.958 -14.536 -22.557 1.00 96.19 104 GLU A O 1
ATOM 833 N N . ALA A 1 105 ? 4.967 -13.846 -23.277 1.00 96.19 105 ALA A N 1
ATOM 834 C CA . ALA A 1 105 ? 5.578 -13.810 -21.952 1.00 96.19 105 ALA A CA 1
ATOM 835 C C . ALA A 1 105 ? 4.968 -12.710 -21.071 1.00 96.19 105 ALA A C 1
ATOM 837 O O . ALA A 1 105 ? 4.609 -12.983 -19.923 1.00 96.19 105 ALA A O 1
ATOM 838 N N . GLN A 1 106 ? 4.775 -11.503 -21.609 1.00 95.75 106 GLN A N 1
ATOM 839 C CA . GLN A 1 106 ? 4.108 -10.405 -20.902 1.00 95.75 106 GLN A CA 1
ATOM 840 C C . GLN A 1 106 ? 2.673 -10.783 -20.533 1.00 95.75 106 GLN A C 1
ATOM 842 O O . GLN A 1 106 ? 2.279 -10.679 -19.373 1.00 95.75 106 GLN A O 1
ATOM 847 N N . LYS A 1 107 ? 1.917 -11.351 -21.475 1.00 97.69 107 LYS A N 1
ATOM 848 C CA . LYS A 1 107 ? 0.546 -11.803 -21.221 1.00 97.69 107 LYS A CA 1
ATOM 849 C C . LYS A 1 107 ? 0.470 -12.883 -20.140 1.00 97.69 107 LYS A C 1
ATOM 851 O O . LYS A 1 107 ? -0.474 -12.897 -19.351 1.00 97.69 107 LYS A O 1
ATOM 856 N N . ARG A 1 108 ? 1.454 -13.789 -20.072 1.00 97.31 108 ARG A N 1
ATOM 857 C CA . ARG A 1 108 ? 1.554 -14.780 -18.983 1.00 97.31 108 ARG A CA 1
ATOM 858 C C . ARG A 1 108 ? 1.806 -14.106 -17.636 1.00 97.31 108 ARG A C 1
ATOM 860 O O . ARG A 1 108 ? 1.168 -14.485 -16.659 1.00 97.31 108 ARG A O 1
ATOM 867 N N . GLN A 1 109 ? 2.682 -13.103 -17.582 1.00 97.81 109 GLN A N 1
ATOM 868 C CA . GLN A 1 109 ? 2.937 -12.340 -16.356 1.00 97.81 109 GLN A CA 1
ATOM 869 C C . GLN A 1 109 ? 1.692 -11.574 -15.894 1.00 97.81 109 GLN A C 1
ATOM 871 O O . GLN A 1 109 ? 1.322 -11.653 -14.725 1.00 97.81 109 GLN A O 1
ATOM 876 N N . GLU A 1 110 ? 1.008 -10.885 -16.805 1.00 97.12 110 GLU A N 1
ATOM 877 C CA . GLU A 1 110 ? -0.242 -10.183 -16.506 1.00 97.12 110 GLU A CA 1
ATOM 878 C C . GLU A 1 110 ? -1.330 -11.141 -16.019 1.00 97.12 110 GLU A C 1
ATOM 880 O O . GLU A 1 110 ? -2.023 -10.846 -15.045 1.00 97.12 110 GLU A O 1
ATOM 885 N N . ASN A 1 111 ? -1.463 -12.310 -16.654 1.00 98.31 111 ASN A N 1
ATOM 886 C CA . ASN A 1 111 ? -2.426 -13.325 -16.241 1.00 98.31 111 ASN A CA 1
ATOM 887 C C . ASN A 1 111 ? -2.128 -13.853 -14.831 1.00 98.31 111 ASN A C 1
ATOM 889 O O . ASN A 1 111 ? -3.036 -13.944 -14.008 1.00 98.31 111 ASN A O 1
ATOM 893 N N . GLU A 1 112 ? -0.858 -14.124 -14.529 1.00 98.19 112 GLU A N 1
ATOM 894 C CA . GLU A 1 112 ? -0.414 -14.555 -13.203 1.00 98.19 112 GLU A CA 1
ATOM 895 C C . GLU A 1 112 ? -0.710 -13.485 -12.137 1.00 98.19 112 GLU A C 1
ATOM 897 O O . GLU A 1 112 ? -1.238 -13.790 -11.065 1.00 98.19 112 GLU A O 1
ATOM 902 N N . LEU A 1 113 ? -0.437 -12.208 -12.428 1.00 98.31 113 LEU A N 1
ATOM 903 C CA . LEU A 1 113 ? -0.768 -11.099 -11.528 1.00 98.31 113 LEU A CA 1
ATOM 904 C C . LEU A 1 113 ? -2.282 -10.954 -11.336 1.00 98.31 113 LEU A C 1
ATOM 906 O O . LEU A 1 113 ? -2.743 -10.792 -10.203 1.00 98.31 113 LEU A O 1
ATOM 910 N N . ALA A 1 114 ? -3.061 -11.065 -12.412 1.00 98.44 114 ALA A N 1
ATOM 911 C CA . ALA A 1 114 ? -4.517 -11.029 -12.354 1.00 98.44 114 ALA A CA 1
ATOM 912 C C . ALA A 1 114 ? -5.075 -12.190 -11.517 1.00 98.44 114 ALA A C 1
ATOM 914 O O . ALA A 1 114 ? -5.968 -11.982 -10.694 1.00 98.44 114 ALA A O 1
ATOM 915 N N . PHE A 1 115 ? -4.515 -13.393 -11.663 1.00 98.44 115 PHE A N 1
ATOM 916 C CA . PHE A 1 115 ? -4.896 -14.560 -10.875 1.00 98.44 115 PHE A CA 1
ATOM 917 C C . PHE A 1 115 ? -4.582 -14.362 -9.388 1.00 98.44 115 PHE A C 1
ATOM 919 O O . PHE A 1 115 ? -5.445 -14.586 -8.536 1.00 98.44 115 PHE A O 1
ATOM 926 N N . ARG A 1 116 ? -3.389 -13.855 -9.055 1.00 98.38 116 ARG A N 1
ATOM 927 C CA . ARG A 1 116 ? -3.020 -13.525 -7.668 1.00 98.38 116 ARG A CA 1
ATOM 928 C C . ARG A 1 116 ? -3.949 -12.477 -7.062 1.00 98.38 116 ARG A C 1
ATOM 930 O O . ARG A 1 116 ? -4.424 -12.666 -5.942 1.00 98.38 116 ARG A O 1
ATOM 937 N N . ALA A 1 117 ? -4.244 -11.407 -7.797 1.00 98.19 117 ALA A N 1
ATOM 938 C CA . ALA A 1 117 ? -5.169 -10.366 -7.354 1.00 98.19 117 ALA A CA 1
ATOM 939 C C . ALA A 1 117 ? -6.584 -10.922 -7.135 1.00 98.19 117 ALA A C 1
ATOM 941 O O . ALA A 1 117 ? -7.225 -10.631 -6.123 1.00 98.19 117 ALA A O 1
ATOM 942 N N . TRP A 1 118 ? -7.056 -11.781 -8.039 1.00 98.38 118 TRP A N 1
ATOM 943 C CA . TRP A 1 118 ? -8.342 -12.456 -7.903 1.00 98.38 118 TRP A CA 1
ATOM 944 C C . TRP A 1 118 ? -8.396 -13.361 -6.664 1.00 98.38 118 TRP A C 1
ATOM 946 O O . TRP A 1 118 ? -9.372 -13.308 -5.913 1.00 98.38 118 TRP A O 1
ATOM 956 N N . MET A 1 119 ? -7.334 -14.124 -6.391 1.00 98.44 119 MET A N 1
ATOM 957 C CA . MET A 1 119 ? -7.232 -14.962 -5.192 1.00 98.44 119 MET A CA 1
ATOM 958 C C . MET A 1 119 ? -7.265 -14.138 -3.900 1.00 98.44 119 MET A C 1
ATOM 960 O O . MET A 1 119 ? -7.951 -14.524 -2.952 1.00 98.44 119 MET A O 1
ATOM 964 N N . GLN A 1 120 ? -6.577 -12.992 -3.854 1.00 97.75 120 GLN A N 1
ATOM 965 C CA . GLN A 1 120 ? -6.643 -12.086 -2.701 1.00 97.75 120 GLN A CA 1
ATOM 966 C C . GLN A 1 120 ? -8.049 -11.519 -2.519 1.00 97.75 120 GLN A C 1
ATOM 968 O O . GLN A 1 120 ? -8.624 -11.643 -1.439 1.00 97.75 120 GLN A O 1
ATOM 973 N N . ARG A 1 121 ? -8.666 -11.027 -3.598 1.00 97.94 121 ARG A N 1
ATOM 974 C CA . ARG A 1 121 ? -10.044 -10.528 -3.560 1.00 97.94 121 ARG A CA 1
ATOM 975 C C . ARG A 1 121 ? -11.034 -11.594 -3.093 1.00 97.94 121 ARG A C 1
ATOM 977 O O . ARG A 1 121 ? -11.973 -11.288 -2.364 1.00 97.94 121 ARG A O 1
ATOM 984 N N . LYS A 1 122 ? -10.831 -12.858 -3.475 1.00 98.19 122 LYS A N 1
ATOM 985 C CA . LYS A 1 122 ? -11.659 -13.972 -2.996 1.00 98.19 122 LYS A CA 1
ATOM 986 C C . LYS A 1 122 ? -11.480 -14.243 -1.505 1.00 98.19 122 LYS A C 1
ATOM 988 O O . LYS A 1 122 ? -12.471 -14.485 -0.820 1.00 98.19 122 LYS A O 1
ATOM 993 N N . ARG A 1 123 ? -10.256 -14.154 -0.982 1.00 98.25 123 ARG A N 1
ATOM 994 C CA . ARG A 1 123 ? -9.994 -14.256 0.465 1.00 98.25 123 ARG A CA 1
ATOM 995 C C . ARG A 1 123 ? -10.651 -13.112 1.233 1.00 98.25 123 ARG A C 1
ATOM 997 O O . ARG A 1 123 ? -11.310 -13.363 2.238 1.00 98.25 123 ARG A O 1
ATOM 1004 N N . GLU A 1 124 ? -10.515 -11.884 0.744 1.00 97.31 124 GLU A N 1
ATOM 1005 C CA . GLU A 1 124 ? -11.144 -10.696 1.331 1.00 97.31 124 GLU A CA 1
ATOM 1006 C C . GLU A 1 124 ? -12.667 -10.799 1.322 1.00 97.31 124 GLU A C 1
ATOM 1008 O O . GLU A 1 124 ? -13.298 -10.512 2.335 1.00 97.31 124 GLU A O 1
ATOM 1013 N N . GLN A 1 125 ? -13.255 -11.279 0.222 1.00 97.25 125 GLN A N 1
ATOM 1014 C CA . GLN A 1 125 ? -14.691 -11.522 0.132 1.00 97.25 125 GLN A CA 1
ATOM 1015 C C . GLN A 1 125 ? -15.157 -12.480 1.239 1.00 97.25 125 GLN A C 1
ATOM 1017 O O . GLN A 1 125 ? -16.081 -12.151 1.978 1.00 97.25 125 GLN A O 1
ATOM 1022 N N . LEU A 1 126 ? -14.483 -13.622 1.415 1.00 97.50 126 LEU A N 1
ATOM 1023 C CA . LEU A 1 126 ? -14.827 -14.581 2.471 1.00 97.50 126 LEU A CA 1
ATOM 1024 C C . LEU A 1 126 ? -14.665 -13.983 3.873 1.00 97.50 126 LEU A C 1
ATOM 1026 O O . LEU A 1 126 ? -15.456 -14.266 4.772 1.00 97.50 126 LEU A O 1
ATOM 1030 N N . GLN A 1 127 ? -13.643 -13.154 4.090 1.00 97.12 127 GLN A N 1
ATOM 1031 C CA . GLN A 1 127 ? -13.471 -12.460 5.364 1.00 97.12 127 GLN A CA 1
ATOM 1032 C C . GLN A 1 127 ? -14.571 -11.422 5.605 1.00 97.12 127 GLN A C 1
ATOM 1034 O O . GLN A 1 127 ? -15.069 -11.327 6.725 1.00 97.12 127 GLN A O 1
ATOM 1039 N N . ALA A 1 128 ? -14.969 -10.672 4.579 1.00 96.75 128 ALA A N 1
ATOM 1040 C CA . ALA A 1 128 ? -16.060 -9.710 4.657 1.00 96.75 128 ALA A CA 1
ATOM 1041 C C . ALA A 1 128 ? -17.392 -10.409 4.957 1.00 96.75 128 ALA A C 1
ATOM 1043 O O . ALA A 1 128 ? -18.086 -10.009 5.885 1.00 96.75 128 ALA A O 1
ATOM 1044 N N . GLU A 1 129 ? -17.701 -11.508 4.267 1.00 96.94 129 GLU A N 1
ATOM 1045 C CA . GLU A 1 129 ? -18.890 -12.327 4.533 1.00 96.94 129 GLU A CA 1
ATOM 1046 C C . GLU A 1 129 ? -18.888 -12.868 5.969 1.00 96.94 129 GLU A C 1
ATOM 1048 O O . GLU A 1 129 ? -19.886 -12.755 6.676 1.00 96.94 129 GLU A O 1
ATOM 1053 N N . ARG A 1 130 ? -17.741 -13.353 6.466 1.00 97.12 130 ARG A N 1
ATOM 1054 C CA . ARG A 1 130 ? -17.597 -13.757 7.876 1.00 97.12 130 ARG A CA 1
ATOM 1055 C C . ARG A 1 130 ? -17.846 -12.603 8.848 1.00 97.12 1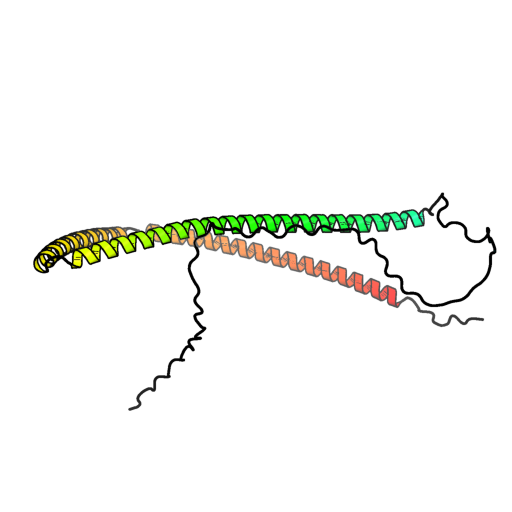30 ARG A C 1
ATOM 1057 O O . ARG A 1 130 ? -18.433 -12.832 9.901 1.00 97.12 130 ARG A O 1
ATOM 1064 N N . ARG A 1 131 ? -17.394 -11.382 8.539 1.00 97.88 131 ARG A N 1
ATOM 1065 C CA . ARG A 1 131 ? -17.656 -10.193 9.374 1.00 97.88 131 ARG A CA 1
ATOM 1066 C C . ARG A 1 131 ? -19.140 -9.841 9.378 1.00 97.88 131 ARG A C 1
ATOM 1068 O O . ARG A 1 131 ? -19.677 -9.567 10.444 1.00 97.88 131 ARG A O 1
ATOM 1075 N N . VAL A 1 132 ? -19.797 -9.905 8.220 1.00 96.44 132 VAL A N 1
ATOM 1076 C CA . VAL A 1 132 ? -21.239 -9.659 8.091 1.00 96.44 132 VAL A CA 1
ATOM 1077 C C . VAL A 1 132 ? -22.039 -10.692 8.881 1.00 96.44 132 VAL A C 1
ATOM 1079 O O . VAL A 1 132 ? -22.914 -10.307 9.645 1.00 96.44 132 VAL A O 1
ATOM 1082 N N . LEU A 1 133 ? -21.710 -11.983 8.774 1.00 95.94 133 LEU A N 1
ATOM 1083 C CA . LEU A 1 133 ? -22.393 -13.033 9.536 1.00 95.94 133 LEU A CA 1
ATOM 1084 C C . LEU A 1 133 ? -22.246 -12.837 11.048 1.00 95.94 133 LEU A C 1
ATOM 1086 O O . LEU A 1 133 ? -23.239 -12.913 11.765 1.00 95.94 133 LEU A O 1
ATOM 1090 N N . ARG A 1 134 ? -21.039 -12.508 11.528 1.00 95.81 134 ARG A N 1
ATOM 1091 C CA . ARG A 1 134 ? -20.833 -12.178 12.947 1.00 95.81 134 ARG A CA 1
ATOM 1092 C C . ARG A 1 134 ? -21.637 -10.952 13.369 1.00 95.81 134 ARG A C 1
ATOM 1094 O O . ARG A 1 134 ? -22.229 -10.964 14.437 1.00 95.81 134 ARG A O 1
ATOM 1101 N N . ALA A 1 135 ? -21.673 -9.904 12.547 1.00 93.12 135 ALA A N 1
ATOM 1102 C CA . ALA A 1 135 ? -22.464 -8.714 12.846 1.00 93.12 135 ALA A CA 1
ATOM 1103 C C . ALA A 1 135 ? -23.966 -9.039 12.933 1.00 93.12 135 ALA A C 1
ATOM 1105 O O . ALA A 1 135 ? -24.616 -8.616 13.881 1.00 93.12 135 ALA A O 1
ATOM 1106 N N . GLN A 1 136 ? -24.491 -9.855 12.014 1.00 94.06 136 GLN A N 1
ATOM 1107 C CA . GLN A 1 136 ? -25.883 -10.317 12.052 1.00 94.06 136 GLN A CA 1
ATOM 1108 C C . GLN A 1 136 ? -26.182 -11.183 13.283 1.00 94.06 136 GLN A C 1
ATOM 1110 O O . GLN A 1 136 ? -27.262 -11.090 13.857 1.00 94.06 136 GLN A O 1
ATOM 1115 N N . GLU A 1 137 ? -25.251 -12.041 13.702 1.00 92.25 137 GLU A N 1
ATOM 1116 C CA . GLU A 1 137 ? -25.398 -12.840 14.924 1.00 92.25 137 GLU A CA 1
ATOM 1117 C C . GLU A 1 137 ? -25.417 -11.953 16.179 1.00 92.25 137 GLU A C 1
ATOM 1119 O O . GLU A 1 137 ? -26.258 -12.132 17.063 1.00 92.25 137 GLU A O 1
ATOM 1124 N N . MET A 1 138 ? -24.553 -10.935 16.223 1.00 89.62 138 MET A N 1
ATOM 1125 C CA . MET A 1 138 ? -24.560 -9.924 17.282 1.00 89.62 138 MET A CA 1
ATOM 1126 C C . MET A 1 138 ? -25.862 -9.111 17.291 1.00 89.62 138 MET A C 1
ATOM 1128 O O . MET A 1 138 ? -26.400 -8.843 18.357 1.00 89.62 138 MET A O 1
ATOM 1132 N N . GLU A 1 139 ? -26.410 -8.757 16.128 1.00 87.00 139 GLU A N 1
ATOM 1133 C CA . GLU A 1 139 ? -27.698 -8.060 16.019 1.00 87.00 139 GLU A CA 1
ATOM 1134 C C . GLU A 1 139 ? -28.860 -8.929 16.518 1.00 87.00 139 GLU A C 1
ATOM 1136 O O . GLU A 1 139 ? -29.680 -8.462 17.303 1.00 87.00 139 GLU A O 1
ATOM 1141 N N . LYS A 1 140 ? -28.898 -10.217 16.152 1.00 88.94 140 LYS A N 1
ATOM 1142 C CA . LYS A 1 140 ? -29.923 -11.162 16.633 1.00 88.94 140 LYS A CA 1
ATOM 1143 C C . LYS A 1 140 ? -29.866 -11.359 18.145 1.00 88.94 140 LYS A C 1
ATOM 1145 O O . LYS A 1 140 ? -30.900 -11.340 18.806 1.00 88.94 140 LYS A O 1
ATOM 1150 N N . THR A 1 141 ? -28.668 -11.550 18.692 1.00 80.75 141 THR A N 1
ATOM 1151 C CA . THR A 1 141 ? -28.488 -11.722 20.141 1.00 80.75 141 THR A CA 1
ATOM 1152 C C . THR A 1 141 ? -28.767 -10.430 20.906 1.00 80.75 141 THR A C 1
ATOM 1154 O O . THR A 1 141 ? -29.346 -10.490 21.988 1.00 80.75 141 THR A O 1
ATOM 1157 N N . ASN A 1 142 ? -28.437 -9.261 20.350 1.00 79.75 142 ASN A N 1
ATOM 1158 C CA . ASN A 1 142 ? -28.802 -7.974 20.940 1.00 79.75 142 ASN A CA 1
ATOM 1159 C C . ASN A 1 142 ? -30.314 -7.720 20.884 1.00 79.75 142 ASN A C 1
ATOM 1161 O O . ASN A 1 142 ? -30.886 -7.384 21.913 1.00 79.75 142 ASN A O 1
ATOM 1165 N N . GLY A 1 143 ? -30.983 -7.975 19.756 1.00 75.00 143 GLY A N 1
ATOM 1166 C CA . GLY A 1 143 ? -32.442 -7.843 19.650 1.00 75.00 143 GLY A CA 1
ATOM 1167 C C . GLY A 1 143 ? -33.200 -8.785 20.594 1.00 75.00 143 GLY A C 1
ATOM 1168 O O . GLY A 1 143 ? -34.244 -8.424 21.125 1.00 75.00 143 GLY A O 1
ATOM 1169 N N . GLN A 1 144 ? -32.651 -9.972 20.881 1.00 69.31 144 GLN A N 1
ATOM 1170 C CA . GLN A 1 144 ? -33.182 -10.855 21.927 1.00 69.31 144 GLN A CA 1
ATOM 1171 C C . GLN A 1 144 ? -32.938 -10.323 23.349 1.00 69.31 144 GLN A C 1
ATOM 1173 O O . GLN A 1 144 ? -33.789 -10.510 24.212 1.00 69.31 144 GLN A O 1
ATOM 1178 N N . ARG A 1 145 ? -31.809 -9.648 23.610 1.00 65.94 145 ARG A N 1
ATOM 1179 C CA . ARG A 1 145 ? -31.510 -9.015 24.912 1.00 65.94 145 ARG A CA 1
ATOM 1180 C C . ARG A 1 145 ? -32.356 -7.772 25.179 1.00 65.94 145 ARG A C 1
ATOM 1182 O O . ARG A 1 145 ? -32.665 -7.492 26.329 1.00 65.94 145 ARG A O 1
ATOM 1189 N N . GLU A 1 146 ? -32.744 -7.043 24.138 1.00 62.59 146 GLU A N 1
ATOM 1190 C CA . GLU A 1 146 ? -33.660 -5.897 24.234 1.00 62.59 146 GLU A CA 1
ATOM 1191 C C . GLU A 1 146 ? -35.094 -6.308 24.614 1.00 62.59 146 GLU A C 1
ATOM 1193 O O . GLU A 1 146 ? -35.887 -5.459 25.009 1.00 62.59 146 GLU A O 1
ATOM 1198 N N . MET A 1 147 ? -35.416 -7.607 24.555 1.00 58.47 147 MET A N 1
ATOM 1199 C CA . MET A 1 147 ? -36.688 -8.166 25.028 1.00 58.47 147 MET A CA 1
ATOM 1200 C C . MET A 1 147 ? -36.681 -8.575 26.508 1.00 58.47 147 MET A C 1
ATOM 1202 O O . MET A 1 147 ? -37.689 -9.084 26.997 1.00 58.47 147 MET A O 1
ATOM 1206 N N . CYS A 1 148 ? -35.573 -8.374 27.228 1.00 63.00 148 CYS A N 1
ATOM 1207 C CA . CYS A 1 148 ? -35.526 -8.583 28.674 1.00 63.00 148 CYS A CA 1
ATOM 1208 C C . CYS A 1 148 ? -36.330 -7.512 29.431 1.00 63.00 148 CYS A C 1
ATOM 1210 O O . CYS A 1 148 ? -36.505 -6.389 28.957 1.00 63.00 148 CYS A O 1
ATOM 1212 N N . ASP A 1 149 ? -36.778 -7.871 30.637 1.00 83.62 149 ASP A N 1
ATOM 1213 C CA . ASP A 1 149 ? -37.433 -6.973 31.592 1.00 83.62 149 ASP A CA 1
ATOM 1214 C C . ASP A 1 149 ? -36.640 -5.650 31.736 1.00 83.62 149 ASP A C 1
ATOM 1216 O O . ASP A 1 149 ? -35.425 -5.690 31.988 1.00 83.62 149 ASP A O 1
ATOM 1220 N N . PRO A 1 150 ? -37.287 -4.475 31.580 1.00 85.06 150 PRO A N 1
ATOM 1221 C CA . PRO A 1 150 ? -36.649 -3.171 31.751 1.00 85.06 150 PRO A CA 1
ATOM 1222 C C . PRO A 1 150 ? -35.817 -3.032 33.035 1.00 85.06 150 PRO A C 1
ATOM 1224 O O . PRO A 1 150 ? -34.780 -2.360 33.025 1.00 85.06 150 PRO A O 1
ATOM 1227 N N . GLU A 1 151 ? -36.223 -3.675 34.134 1.00 87.12 151 GLU A N 1
ATOM 1228 C CA . GLU A 1 151 ? -35.495 -3.591 35.404 1.00 87.12 151 GLU A CA 1
ATOM 1229 C C . GLU A 1 151 ? -34.168 -4.377 35.379 1.00 87.12 151 GLU A C 1
ATOM 1231 O O . GLU A 1 151 ? -33.142 -3.925 35.905 1.00 87.12 151 GLU A O 1
ATOM 1236 N N . GLU A 1 152 ? -34.141 -5.533 34.715 1.00 86.56 152 GLU A N 1
ATOM 1237 C CA . GLU A 1 152 ? -32.921 -6.317 34.505 1.00 86.56 152 GLU A CA 1
ATOM 1238 C C . GLU A 1 152 ? -31.972 -5.629 33.519 1.00 86.56 152 GLU A C 1
ATOM 1240 O O . GLU A 1 152 ? -30.758 -5.582 33.754 1.00 86.56 152 GLU A O 1
ATOM 1245 N N . ALA A 1 153 ? -32.521 -5.018 32.463 1.00 85.44 153 ALA A N 1
ATOM 1246 C CA . ALA A 1 153 ? -31.758 -4.220 31.508 1.00 85.44 153 ALA A CA 1
ATOM 1247 C C . ALA A 1 153 ? -31.051 -3.041 32.200 1.00 85.44 153 ALA A C 1
ATOM 1249 O O . ALA A 1 153 ? -29.862 -2.803 31.960 1.00 85.44 153 ALA A O 1
ATOM 1250 N N . PHE A 1 154 ? -31.732 -2.355 33.126 1.00 88.31 154 PHE A N 1
ATOM 1251 C CA . PHE A 1 154 ? -31.140 -1.277 33.922 1.00 88.31 154 PHE A CA 1
ATOM 1252 C C . PHE A 1 154 ? -29.991 -1.773 34.816 1.00 88.31 154 PHE A C 1
ATOM 1254 O O . PHE A 1 154 ? -28.901 -1.192 34.815 1.00 88.31 154 PHE A O 1
ATOM 1261 N N . LYS A 1 155 ? -30.183 -2.893 35.528 1.00 92.00 155 LYS A N 1
ATOM 1262 C CA . LYS A 1 155 ? -29.137 -3.510 36.369 1.00 92.00 155 LYS A CA 1
ATOM 1263 C C . LYS A 1 155 ? -27.920 -3.940 35.539 1.00 92.00 155 LYS A C 1
ATOM 1265 O O . LYS A 1 155 ? -26.777 -3.743 35.965 1.00 92.00 155 LYS A O 1
ATOM 1270 N N . PHE A 1 156 ? -28.137 -4.500 34.348 1.00 88.81 156 PHE A N 1
ATOM 1271 C CA . PHE A 1 156 ? -27.066 -4.878 33.423 1.00 88.81 156 PHE A CA 1
ATOM 1272 C C . PHE A 1 156 ? -26.321 -3.660 32.860 1.00 88.81 156 PHE A C 1
ATOM 1274 O O . PHE A 1 156 ? -25.086 -3.661 32.803 1.00 88.81 156 PHE A O 1
ATOM 1281 N N . TRP A 1 157 ? -27.047 -2.603 32.490 1.00 90.50 157 TRP A N 1
ATOM 1282 C CA . TRP A 1 157 ? -26.460 -1.347 32.028 1.00 90.50 157 TRP A CA 1
ATOM 1283 C C . TRP A 1 157 ? -25.580 -0.714 33.105 1.00 90.50 157 TRP A C 1
ATOM 1285 O O . TRP A 1 157 ? -24.450 -0.329 32.810 1.00 90.50 157 TRP A O 1
ATOM 1295 N N . LEU A 1 158 ? -26.036 -0.689 34.361 1.00 94.44 158 LEU A N 1
ATOM 1296 C CA . LEU A 1 158 ? -25.276 -0.126 35.479 1.00 94.44 158 LEU A CA 1
ATOM 1297 C C . LEU A 1 158 ? -23.944 -0.870 35.693 1.00 94.44 158 LEU A C 1
ATOM 1299 O O . LEU A 1 158 ? -22.886 -0.245 35.804 1.00 94.44 158 LEU A O 1
ATOM 1303 N N . LYS A 1 159 ? -23.970 -2.211 35.664 1.00 93.81 159 LYS A N 1
ATOM 1304 C CA . LYS A 1 159 ? -22.760 -3.054 35.728 1.00 93.81 159 LYS A CA 1
ATOM 1305 C C . LYS A 1 159 ? -21.829 -2.805 34.539 1.00 93.81 159 LYS A C 1
ATOM 1307 O O . LYS A 1 159 ? -20.622 -2.643 34.721 1.00 93.81 159 LYS A O 1
ATOM 1312 N N . SER A 1 160 ? -22.385 -2.731 33.331 1.00 93.75 160 SER A N 1
ATOM 1313 C CA . SER A 1 160 ? -21.624 -2.452 32.108 1.00 93.75 160 SER A CA 1
ATOM 1314 C C . SER A 1 160 ? -20.987 -1.065 32.141 1.00 93.75 160 SER A C 1
ATOM 1316 O O . SER A 1 160 ? -19.832 -0.918 31.752 1.00 93.75 160 SER A O 1
ATOM 1318 N N . LYS A 1 161 ? -21.685 -0.057 32.675 1.00 96.19 161 LYS A N 1
ATOM 1319 C CA . LYS A 1 161 ? -21.152 1.295 32.859 1.00 96.19 161 LYS A CA 1
ATOM 1320 C C . LYS A 1 161 ? -20.025 1.348 33.877 1.00 96.19 161 LYS A C 1
ATOM 1322 O O . LYS A 1 161 ? -19.005 1.975 33.609 1.00 96.19 161 LYS A O 1
ATOM 1327 N N . GLN A 1 162 ? -20.154 0.644 34.999 1.00 96.31 162 GLN A N 1
ATOM 1328 C CA . GLN A 1 162 ? -19.072 0.552 35.978 1.00 96.31 162 GLN A CA 1
ATOM 1329 C C . GLN A 1 162 ? -17.834 -0.140 35.386 1.00 96.31 162 GLN A C 1
ATOM 1331 O O . GLN A 1 162 ? -16.703 0.293 35.612 1.00 96.31 162 GLN A O 1
ATOM 1336 N N . GLN A 1 163 ? -18.036 -1.198 34.598 1.00 96.06 163 GLN A N 1
ATOM 1337 C CA . GLN A 1 163 ? -16.951 -1.877 33.895 1.00 96.06 163 GLN A CA 1
ATOM 1338 C C . GLN A 1 163 ? -16.314 -0.983 32.824 1.00 96.06 163 GLN A C 1
ATOM 1340 O O . GLN A 1 163 ? -15.088 -0.942 32.725 1.00 96.06 163 GLN A O 1
ATOM 1345 N N . GLN A 1 164 ? -17.122 -0.241 32.063 1.00 95.56 164 GLN A N 1
ATOM 1346 C CA . GLN A 1 164 ? -16.651 0.741 31.089 1.00 95.56 164 GLN A CA 1
ATOM 1347 C C . GLN A 1 164 ? -15.761 1.786 31.771 1.00 95.56 164 GLN A C 1
ATOM 1349 O O . GLN A 1 164 ? -14.632 1.984 31.339 1.00 95.56 164 GLN A O 1
ATOM 1354 N N . GLN A 1 165 ? -16.208 2.361 32.889 1.00 96.38 165 GLN A N 1
ATOM 1355 C CA . GLN A 1 165 ? -15.438 3.353 33.640 1.00 96.38 165 GLN A CA 1
ATOM 1356 C C . GLN A 1 165 ? -14.093 2.794 34.138 1.00 96.38 165 GLN A C 1
ATOM 1358 O O . GLN A 1 165 ? -13.079 3.487 34.107 1.00 96.38 165 GLN A O 1
ATOM 1363 N N . LYS A 1 166 ? -14.048 1.531 34.588 1.00 96.81 166 LYS A N 1
ATOM 1364 C CA . LYS A 1 166 ? -12.788 0.873 34.983 1.00 96.81 166 LYS A CA 1
ATOM 1365 C C . LYS A 1 166 ? -11.831 0.709 33.801 1.00 96.81 166 LYS A C 1
ATOM 1367 O O . LYS A 1 166 ? -10.630 0.878 33.975 1.00 96.81 166 LYS A O 1
ATOM 1372 N N . GLN A 1 167 ? -12.345 0.365 32.621 1.00 96.62 167 GLN A N 1
ATOM 1373 C CA . GLN A 1 167 ? -11.522 0.224 31.418 1.00 96.62 167 GLN A CA 1
ATOM 1374 C C . GLN A 1 167 ? -11.044 1.578 30.888 1.00 96.62 167 GLN A C 1
ATOM 1376 O O . GLN A 1 167 ? -9.890 1.689 30.493 1.00 96.62 167 GLN A O 1
ATOM 1381 N N . GLU A 1 168 ? -11.887 2.608 30.930 1.00 95.88 168 GLU A N 1
ATOM 1382 C CA . GLU A 1 168 ? -11.508 3.976 30.559 1.00 95.88 168 GLU A CA 1
ATOM 1383 C C . GLU A 1 168 ? -10.381 4.497 31.452 1.00 95.88 168 GLU A C 1
ATOM 1385 O O . GLU A 1 168 ? -9.382 4.970 30.925 1.00 95.88 168 GLU A O 1
ATOM 1390 N N . LYS A 1 169 ? -10.463 4.289 32.773 1.00 97.50 169 LYS A N 1
ATOM 1391 C CA . LYS A 1 169 ? -9.366 4.627 33.697 1.00 97.50 169 LYS A CA 1
ATOM 1392 C C . LYS A 1 169 ? -8.064 3.905 33.350 1.00 97.50 169 LYS A C 1
ATOM 1394 O O . LYS A 1 169 ? -7.017 4.534 33.300 1.00 97.50 169 LYS A O 1
ATOM 1399 N N . ARG A 1 170 ? -8.122 2.603 33.045 1.00 96.38 170 ARG A N 1
ATOM 1400 C CA . ARG A 1 170 ? -6.937 1.832 32.620 1.00 96.38 170 ARG A CA 1
ATOM 1401 C C . ARG A 1 170 ? -6.341 2.357 31.314 1.00 96.38 170 ARG A C 1
ATOM 1403 O O . ARG A 1 170 ? -5.126 2.401 31.169 1.00 96.38 170 ARG A O 1
ATOM 1410 N N . LEU A 1 171 ? -7.185 2.723 30.350 1.00 96.12 171 LEU A N 1
ATOM 1411 C CA . LEU A 1 171 ? -6.734 3.299 29.082 1.00 96.12 171 LEU A CA 1
ATOM 1412 C C . LEU A 1 171 ? -6.122 4.684 29.281 1.00 96.12 171 LEU A C 1
ATOM 1414 O O . LEU A 1 171 ? -5.110 4.993 28.663 1.00 96.12 171 LEU A O 1
ATOM 1418 N N . GLU A 1 172 ? -6.708 5.497 30.153 1.00 95.69 172 GLU A N 1
ATOM 1419 C CA . GLU A 1 172 ? -6.182 6.807 30.521 1.00 95.69 172 GLU A CA 1
ATOM 1420 C C . GLU A 1 172 ? -4.838 6.691 31.250 1.00 95.69 172 GLU A C 1
ATOM 1422 O O . GLU A 1 172 ? -3.910 7.420 30.921 1.00 95.69 172 GLU A O 1
ATOM 1427 N N . GLU A 1 173 ? -4.680 5.719 32.152 1.00 96.06 173 GLU A N 1
ATOM 1428 C CA . GLU A 1 173 ? -3.396 5.395 32.788 1.00 96.06 173 GLU A CA 1
ATOM 1429 C C . GLU A 1 173 ? -2.338 4.974 31.759 1.00 96.06 173 GLU A C 1
ATOM 1431 O O . GLU A 1 173 ? -1.215 5.470 31.797 1.00 96.06 173 GLU A O 1
ATOM 1436 N N . LEU A 1 174 ? -2.684 4.103 30.805 1.00 94.44 174 LEU A N 1
ATOM 1437 C CA . LEU A 1 174 ? -1.766 3.707 29.731 1.00 94.44 174 LEU A CA 1
ATOM 1438 C C . LEU A 1 174 ? -1.375 4.890 28.844 1.00 94.44 174 LEU A C 1
ATOM 1440 O O . LEU A 1 174 ? -0.197 5.045 28.531 1.00 94.44 174 LEU A O 1
ATOM 1444 N N . LYS A 1 175 ? -2.342 5.732 28.472 1.00 93.38 175 LYS A N 1
ATOM 1445 C CA . LYS A 1 175 ? -2.104 6.948 27.691 1.00 93.38 175 LYS A CA 1
ATOM 1446 C C . LYS A 1 175 ? -1.206 7.922 28.451 1.00 93.38 175 LYS A C 1
ATOM 1448 O O . LYS A 1 175 ? -0.260 8.446 27.879 1.00 93.38 175 LYS A O 1
ATOM 1453 N N . ARG A 1 176 ? -1.451 8.113 29.746 1.00 93.94 176 ARG A N 1
ATOM 1454 C CA . ARG A 1 176 ? -0.611 8.936 30.616 1.00 93.94 176 ARG A CA 1
ATOM 1455 C C . ARG A 1 176 ? 0.817 8.394 30.683 1.00 93.94 176 ARG A C 1
ATOM 1457 O O . ARG A 1 176 ? 1.756 9.166 30.554 1.00 93.94 176 ARG A O 1
ATOM 1464 N N . LEU A 1 177 ? 0.995 7.081 30.833 1.00 91.31 177 LEU A N 1
ATOM 1465 C CA . LEU A 1 177 ? 2.321 6.453 30.814 1.00 91.31 177 LEU A CA 1
ATOM 1466 C C . LEU A 1 177 ? 3.010 6.591 29.449 1.00 91.31 177 LEU A C 1
ATOM 1468 O O . LEU A 1 177 ? 4.228 6.734 29.396 1.00 91.31 177 LEU A O 1
ATOM 1472 N N . GLU A 1 178 ? 2.264 6.525 28.346 1.00 86.31 178 GLU A N 1
ATOM 1473 C CA . GLU A 1 178 ? 2.788 6.784 27.005 1.00 86.31 178 GLU A CA 1
ATOM 1474 C C . GLU A 1 178 ? 3.233 8.241 26.865 1.00 86.31 178 GLU A C 1
ATOM 1476 O O . GLU A 1 178 ? 4.351 8.478 26.430 1.00 86.31 178 GLU A O 1
ATOM 1481 N N . GLU A 1 179 ? 2.429 9.203 27.315 1.00 85.12 179 GLU A N 1
ATOM 1482 C CA . GLU A 1 179 ? 2.776 10.629 27.332 1.00 85.12 179 GLU A CA 1
ATOM 1483 C C . GLU A 1 179 ? 4.006 10.911 28.214 1.00 85.12 179 GLU A C 1
ATOM 1485 O O . GLU A 1 179 ? 4.939 11.584 27.772 1.00 85.12 179 GLU A O 1
ATOM 1490 N N . GLU A 1 180 ? 4.059 10.335 29.420 1.00 83.31 180 GLU A N 1
ATOM 1491 C CA . GLU A 1 180 ? 5.205 10.418 30.335 1.00 83.31 180 GLU A CA 1
ATOM 1492 C C . GLU A 1 180 ? 6.466 9.791 29.715 1.00 83.31 180 GLU A C 1
ATOM 1494 O O . GLU A 1 180 ? 7.556 10.339 29.863 1.00 83.31 180 GLU A O 1
ATOM 1499 N N . ARG A 1 181 ? 6.341 8.689 28.959 1.00 73.38 181 ARG A N 1
ATOM 1500 C CA . ARG A 1 181 ? 7.454 8.096 28.194 1.00 73.38 181 ARG A CA 1
ATOM 1501 C C . ARG A 1 181 ? 7.858 8.974 27.011 1.00 73.38 181 ARG A C 1
ATOM 1503 O O . ARG A 1 181 ? 9.046 9.206 26.806 1.00 73.38 181 ARG A O 1
ATOM 1510 N N . CYS A 1 182 ? 6.897 9.489 26.248 1.00 63.69 182 CYS A N 1
ATOM 1511 C CA . CYS A 1 182 ? 7.122 10.334 25.077 1.00 63.69 182 CYS A CA 1
ATOM 1512 C C . CYS A 1 182 ? 7.811 11.657 25.416 1.00 63.69 182 CYS A C 1
ATOM 1514 O O . CYS A 1 182 ? 8.546 12.169 24.572 1.00 63.69 182 CYS A O 1
ATOM 1516 N N . TYR A 1 183 ? 7.660 12.160 26.643 1.00 61.69 183 TYR A N 1
ATOM 1517 C CA . TYR A 1 183 ? 8.381 13.342 27.120 1.00 61.69 183 TYR A CA 1
ATOM 1518 C C . TYR A 1 183 ? 9.914 13.150 27.148 1.00 61.69 183 TYR A C 1
ATOM 1520 O O . TYR A 1 183 ? 10.652 14.129 27.071 1.00 61.69 183 TYR A O 1
ATOM 1528 N N . TYR A 1 184 ? 10.404 11.901 27.181 1.00 59.53 184 TYR A N 1
ATOM 1529 C CA . TYR A 1 184 ? 11.835 11.556 27.183 1.00 59.53 184 TYR A CA 1
ATOM 1530 C C . TYR A 1 184 ? 12.336 10.891 25.883 1.00 59.53 184 TYR A C 1
ATOM 1532 O O . TYR A 1 184 ? 13.531 10.632 25.764 1.00 59.53 184 TYR A O 1
ATOM 1540 N N . LEU A 1 185 ? 11.463 10.600 24.907 1.00 62.31 185 LEU A N 1
ATOM 1541 C CA . LEU A 1 185 ? 11.799 9.765 23.734 1.00 62.31 185 LEU A CA 1
ATOM 15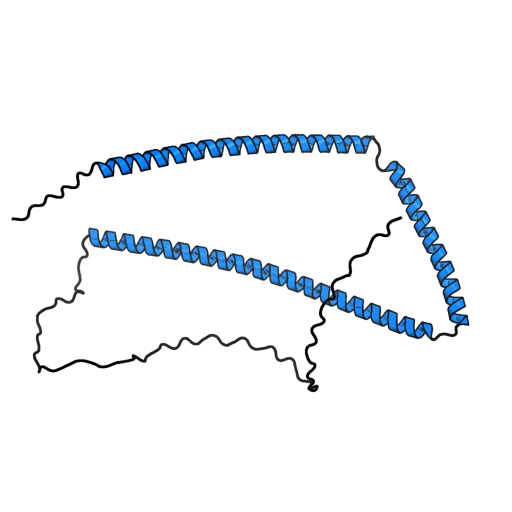42 C C . LEU A 1 185 ? 12.540 10.477 22.594 1.00 62.31 185 LEU A C 1
ATOM 1544 O O . LEU A 1 185 ? 12.925 9.824 21.633 1.00 62.31 185 LEU A O 1
ATOM 1548 N N . HIS A 1 186 ? 12.747 11.786 22.676 1.00 61.00 186 HIS A N 1
ATOM 1549 C CA . HIS A 1 186 ? 13.700 12.450 21.795 1.00 61.00 186 HIS A CA 1
ATOM 1550 C C . HIS A 1 186 ? 14.632 13.265 22.667 1.00 61.00 186 HIS A C 1
ATOM 1552 O O . HIS A 1 186 ? 14.432 14.467 22.859 1.00 61.00 186 HIS A O 1
ATOM 1558 N N . SER A 1 187 ? 15.662 12.602 23.200 1.00 68.25 187 SER A N 1
ATOM 1559 C CA . SER A 1 187 ? 16.809 13.344 23.712 1.00 68.25 187 SER A CA 1
ATOM 1560 C C . SER A 1 187 ? 17.246 14.313 22.611 1.00 68.25 187 SER A C 1
ATOM 1562 O O . SER A 1 187 ? 17.289 13.953 21.426 1.00 68.25 187 SER A O 1
ATOM 1564 N N . GLN A 1 188 ? 17.530 15.562 22.976 1.00 76.88 188 GLN A N 1
ATOM 1565 C CA . GLN A 1 188 ? 18.032 16.574 22.045 1.00 76.88 188 GLN A CA 1
ATOM 1566 C C . GLN A 1 188 ? 19.182 16.011 21.185 1.00 76.88 188 GLN A C 1
ATOM 1568 O O . GLN A 1 188 ? 19.272 16.280 19.988 1.00 76.88 188 GLN A O 1
ATOM 1573 N N . GLU A 1 189 ? 19.989 15.127 21.768 1.00 79.44 189 GLU A N 1
ATOM 1574 C CA . GLU A 1 189 ? 21.096 14.427 21.126 1.00 79.44 189 GLU A CA 1
ATOM 1575 C C . GLU A 1 189 ? 20.658 13.482 19.993 1.00 79.44 189 GLU A C 1
ATOM 1577 O O . GLU A 1 189 ? 21.289 13.462 18.935 1.00 79.44 189 GLU A O 1
ATOM 1582 N N . GLU A 1 190 ? 19.571 12.725 20.158 1.00 82.75 190 GLU A N 1
ATOM 1583 C CA . GLU A 1 190 ? 19.045 11.821 19.122 1.00 82.75 190 GLU A CA 1
ATOM 1584 C C . GLU A 1 190 ? 18.459 12.611 17.948 1.00 82.75 190 GLU A C 1
ATOM 1586 O O . GLU A 1 190 ? 18.661 12.262 16.780 1.00 82.75 190 GLU A O 1
ATOM 1591 N N . SER A 1 191 ? 17.815 13.739 18.255 1.00 85.94 191 SER A N 1
ATOM 1592 C CA . SER A 1 191 ? 17.299 14.676 17.254 1.00 85.94 191 SER A CA 1
ATOM 1593 C C . SER A 1 191 ? 18.436 15.305 16.442 1.00 85.94 191 SER A C 1
ATOM 1595 O O . SER A 1 191 ? 18.390 15.343 15.208 1.00 85.94 191 SER A O 1
ATOM 1597 N N . GLU A 1 192 ? 19.506 15.739 17.112 1.00 90.69 192 GLU A N 1
ATOM 1598 C CA . GLU A 1 192 ? 20.701 16.275 16.459 1.00 90.69 192 GLU A CA 1
ATOM 1599 C C . GLU A 1 192 ? 21.428 15.222 15.610 1.00 90.69 192 GLU A C 1
ATOM 1601 O O . GLU A 1 192 ? 21.877 15.517 14.496 1.00 90.69 192 GLU A O 1
ATOM 1606 N N . GLN A 1 193 ? 21.534 13.981 16.088 1.00 91.31 193 GLN A N 1
ATOM 1607 C CA . GLN A 1 193 ? 22.134 12.881 15.330 1.00 91.31 193 GLN A CA 1
ATOM 1608 C C . GLN A 1 193 ? 21.322 12.547 14.074 1.00 91.31 193 GLN A C 1
ATOM 1610 O O . GLN A 1 193 ? 21.898 12.442 12.983 1.00 91.31 193 GLN A O 1
ATOM 1615 N N . ALA A 1 194 ? 19.994 12.449 14.193 1.00 91.94 194 ALA A N 1
ATOM 1616 C CA . ALA A 1 194 ? 19.098 12.235 13.060 1.00 91.94 194 ALA A CA 1
ATOM 1617 C C . ALA A 1 194 ? 19.227 13.364 12.025 1.00 91.94 194 ALA A C 1
ATOM 1619 O O . ALA A 1 194 ? 19.347 13.100 10.824 1.00 91.94 194 ALA A O 1
ATOM 1620 N N . PHE A 1 195 ? 19.308 14.616 12.484 1.00 93.75 195 PHE A N 1
ATOM 1621 C CA . PHE A 1 195 ? 19.524 15.773 11.620 1.00 93.75 195 PHE A CA 1
ATOM 1622 C C . PHE A 1 195 ? 20.871 15.709 10.883 1.00 93.75 195 PHE A C 1
ATOM 1624 O O . PHE A 1 195 ? 20.927 15.894 9.663 1.00 93.75 195 PHE A O 1
ATOM 1631 N N . ARG A 1 196 ? 21.965 15.358 11.572 1.00 95.94 196 ARG A N 1
ATOM 1632 C CA . ARG A 1 196 ? 23.289 15.184 10.942 1.00 95.94 196 ARG A CA 1
ATOM 1633 C C . ARG A 1 196 ? 23.288 14.057 9.906 1.00 95.94 196 ARG A C 1
ATOM 1635 O O . ARG A 1 196 ? 23.883 14.209 8.836 1.00 95.94 196 ARG A O 1
ATOM 1642 N N . LEU A 1 197 ? 22.629 12.932 10.187 1.00 96.50 197 LEU A N 1
ATOM 1643 C CA . LEU A 1 197 ? 22.483 11.825 9.234 1.00 96.50 197 LEU A CA 1
ATOM 1644 C C . LEU A 1 197 ? 21.653 12.233 8.012 1.00 96.50 197 LEU A C 1
ATOM 1646 O O . LEU A 1 197 ? 22.034 11.929 6.877 1.00 96.50 197 LEU A O 1
ATOM 1650 N N . TRP A 1 198 ? 20.567 12.975 8.226 1.00 96.88 198 TRP A N 1
ATOM 1651 C CA . TRP A 1 198 ? 19.753 13.531 7.151 1.00 96.88 198 TRP A CA 1
A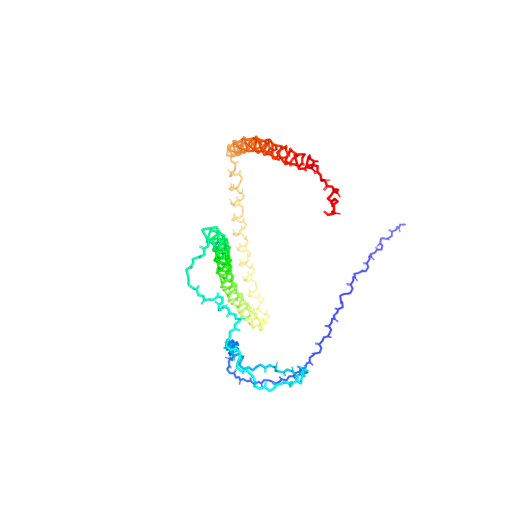TOM 1652 C C . TRP A 1 198 ? 20.564 14.477 6.257 1.00 96.88 198 TRP A C 1
ATOM 1654 O O . TRP A 1 198 ? 20.556 14.309 5.035 1.00 96.88 198 TRP A O 1
ATOM 1664 N N . LEU A 1 199 ? 21.353 15.385 6.841 1.00 97.69 199 LEU A N 1
ATOM 1665 C CA . LEU A 1 199 ? 22.257 16.265 6.093 1.00 97.69 199 LEU A CA 1
ATOM 1666 C C . LEU A 1 199 ? 23.295 15.473 5.288 1.00 97.69 199 LEU A C 1
ATOM 1668 O O . LEU A 1 199 ? 23.493 15.743 4.102 1.00 97.69 199 LEU A O 1
ATOM 1672 N N . LYS A 1 200 ? 23.927 14.452 5.887 1.00 97.62 200 LYS A N 1
ATOM 1673 C CA . LYS A 1 200 ? 24.874 13.569 5.180 1.00 97.62 200 LYS A CA 1
ATOM 1674 C C . LYS A 1 200 ? 24.219 12.912 3.962 1.00 97.62 200 LYS A C 1
ATOM 1676 O O . LYS A 1 200 ? 24.799 12.937 2.871 1.00 97.62 200 LYS A O 1
ATOM 1681 N N . ARG A 1 201 ? 23.003 12.374 4.126 1.00 97.44 201 ARG A N 1
ATOM 1682 C CA . ARG A 1 201 ? 22.219 11.773 3.037 1.00 97.44 201 ARG A CA 1
ATOM 1683 C C . ARG A 1 201 ? 21.880 12.802 1.961 1.00 97.44 201 ARG A C 1
ATOM 1685 O O . ARG A 1 201 ? 22.118 12.536 0.786 1.00 97.44 201 ARG A O 1
ATOM 1692 N N . LYS A 1 202 ? 21.402 13.989 2.340 1.00 97.94 202 LYS A N 1
ATOM 1693 C CA . LYS A 1 202 ? 21.035 15.050 1.391 1.00 97.94 202 LYS A CA 1
ATOM 1694 C C . LYS A 1 202 ? 22.223 15.602 0.614 1.00 97.94 202 LYS A C 1
ATOM 1696 O O . LYS A 1 202 ? 22.123 15.816 -0.593 1.00 97.94 202 LYS A O 1
ATOM 1701 N N . HIS A 1 203 ? 23.383 15.742 1.247 1.00 98.06 203 HIS A N 1
ATOM 1702 C CA . HIS A 1 203 ? 24.613 16.105 0.544 1.00 98.06 203 HIS A CA 1
ATOM 1703 C C . HIS A 1 203 ? 25.064 15.013 -0.434 1.00 98.06 203 HIS A C 1
ATOM 1705 O O . HIS A 1 203 ? 25.530 15.323 -1.530 1.00 98.06 203 HIS A O 1
ATOM 1711 N N . ALA A 1 204 ? 24.934 13.734 -0.070 1.00 96.88 204 ALA A N 1
ATOM 1712 C CA . ALA A 1 204 ? 25.228 12.630 -0.982 1.00 96.88 204 ALA A CA 1
ATOM 1713 C C . ALA A 1 204 ? 24.281 12.616 -2.193 1.00 96.88 204 ALA A C 1
ATOM 1715 O O . ALA A 1 204 ? 24.758 12.529 -3.322 1.00 96.88 204 ALA A O 1
ATOM 1716 N N . GLU A 1 205 ? 22.978 12.791 -1.969 1.00 95.62 205 GLU A N 1
ATOM 1717 C CA . GLU A 1 205 ? 21.951 12.887 -3.013 1.00 95.62 205 GLU A CA 1
ATOM 1718 C C . GLU A 1 205 ? 22.265 14.017 -4.006 1.00 95.62 205 GLU A C 1
ATOM 1720 O O . GLU A 1 205 ? 22.388 13.766 -5.204 1.00 95.62 205 GLU A O 1
ATOM 1725 N N . LYS A 1 206 ? 22.558 15.226 -3.509 1.00 97.62 206 LYS A N 1
ATOM 1726 C CA . LYS A 1 206 ? 22.945 16.375 -4.347 1.00 97.62 206 LYS A CA 1
ATOM 1727 C C . LYS A 1 206 ? 24.226 16.118 -5.157 1.00 97.62 206 LYS A C 1
ATOM 1729 O O . LYS A 1 206 ? 24.347 16.535 -6.312 1.00 97.62 206 LYS A O 1
ATOM 1734 N N . ARG A 1 207 ? 25.209 15.408 -4.586 1.00 97.44 207 ARG A N 1
ATOM 1735 C CA . ARG A 1 207 ? 26.439 15.012 -5.306 1.00 97.44 207 ARG A CA 1
ATOM 1736 C C . ARG A 1 207 ? 26.160 14.000 -6.417 1.00 97.44 207 ARG A C 1
ATOM 1738 O O . ARG A 1 207 ? 26.775 14.080 -7.477 1.00 97.44 207 ARG A O 1
ATOM 1745 N N . LEU A 1 208 ? 25.254 13.054 -6.191 1.00 96.56 208 LEU A N 1
ATOM 1746 C CA . LEU A 1 208 ? 24.853 12.092 -7.216 1.00 96.56 208 LEU A CA 1
ATOM 1747 C C . LEU A 1 208 ? 24.060 12.775 -8.328 1.00 96.56 208 LEU A C 1
ATOM 1749 O O . LEU A 1 208 ? 24.378 12.586 -9.498 1.00 96.56 208 LEU A O 1
ATOM 1753 N N . GLU A 1 209 ? 23.109 13.634 -7.977 1.00 95.31 209 GLU A N 1
ATOM 1754 C CA . GLU A 1 209 ? 22.314 14.395 -8.939 1.00 95.31 209 GLU A CA 1
ATOM 1755 C C . GLU A 1 209 ? 23.195 15.266 -9.841 1.00 95.31 209 GLU A C 1
ATOM 1757 O O . GLU A 1 209 ? 23.074 15.226 -11.064 1.00 95.31 209 GLU A O 1
ATOM 1762 N N . THR A 1 210 ? 24.164 15.980 -9.264 1.00 96.50 210 THR A N 1
ATOM 1763 C CA . THR A 1 210 ? 25.114 16.791 -10.043 1.00 96.50 210 THR A CA 1
ATOM 1764 C C . THR A 1 210 ? 26.007 15.946 -10.956 1.00 96.50 210 THR A C 1
ATOM 1766 O O . THR A 1 210 ? 26.278 16.357 -12.087 1.00 96.50 210 THR A O 1
ATOM 1769 N N . ARG A 1 211 ? 26.445 14.754 -10.525 1.00 96.31 211 ARG A N 1
ATOM 1770 C CA . ARG A 1 211 ? 27.180 13.809 -11.389 1.00 96.31 211 ARG A CA 1
ATOM 1771 C C . ARG A 1 211 ? 26.310 13.319 -12.545 1.00 96.31 211 ARG A C 1
ATOM 1773 O O . ARG A 1 211 ? 26.738 13.401 -13.694 1.00 96.31 211 ARG A O 1
ATOM 1780 N N . VAL A 1 212 ? 25.083 12.893 -12.256 1.00 97.12 212 VAL A N 1
ATOM 1781 C CA . VAL A 1 212 ? 24.120 12.429 -13.264 1.00 97.12 212 VAL A CA 1
ATOM 1782 C C . VAL A 1 212 ? 23.789 13.543 -14.258 1.00 97.12 212 VAL A C 1
ATOM 1784 O O . VAL A 1 212 ? 23.789 13.298 -15.462 1.00 97.12 212 VAL A O 1
ATOM 1787 N N . ALA A 1 213 ? 23.577 14.778 -13.797 1.00 96.50 213 ALA A N 1
ATOM 1788 C CA . ALA A 1 213 ? 23.340 15.929 -14.665 1.00 96.50 213 ALA A CA 1
ATOM 1789 C C . ALA A 1 213 ? 24.530 16.183 -15.604 1.00 96.50 213 ALA A C 1
ATOM 1791 O O . ALA A 1 213 ? 24.342 16.330 -16.809 1.00 96.50 213 ALA A O 1
ATOM 1792 N N . ARG A 1 214 ? 25.767 16.148 -15.086 1.00 97.06 214 ARG A N 1
ATOM 1793 C CA . ARG A 1 214 ? 26.984 16.295 -15.904 1.00 97.06 214 ARG A CA 1
ATOM 1794 C C . ARG A 1 214 ? 27.118 15.192 -16.951 1.00 97.06 214 ARG A C 1
ATOM 1796 O O . ARG A 1 214 ? 27.471 15.484 -18.093 1.00 97.06 214 ARG A O 1
ATOM 1803 N N . GLU A 1 215 ? 26.840 13.940 -16.594 1.00 96.44 215 GLU A N 1
ATOM 1804 C CA . GLU A 1 215 ? 26.855 12.833 -17.554 1.00 96.44 215 GLU A CA 1
ATOM 1805 C C . GLU A 1 215 ? 25.776 12.980 -18.624 1.00 96.44 215 GLU A C 1
ATOM 1807 O O . GLU A 1 215 ? 26.072 12.807 -19.807 1.00 96.44 215 GLU A O 1
ATOM 1812 N N . ARG A 1 216 ? 24.550 13.349 -18.237 1.00 96.19 216 ARG A N 1
ATOM 1813 C CA . ARG A 1 216 ? 23.456 13.623 -19.177 1.00 96.19 216 ARG A CA 1
ATOM 1814 C C . ARG A 1 216 ? 23.843 14.726 -20.160 1.00 96.19 216 ARG A C 1
ATOM 1816 O O . ARG A 1 216 ? 23.736 14.514 -21.364 1.00 96.19 216 ARG A O 1
ATOM 1823 N N . SER A 1 217 ? 24.394 15.841 -19.680 1.00 96.44 217 SER A N 1
ATOM 1824 C CA . SER A 1 217 ? 24.874 16.924 -20.548 1.00 96.44 217 SER A CA 1
ATOM 1825 C C . SER A 1 217 ? 25.976 16.456 -21.503 1.00 96.44 217 SER A C 1
ATOM 1827 O O . SER A 1 217 ? 25.927 16.757 -22.694 1.00 96.44 217 SER A O 1
ATOM 1829 N N . ARG A 1 218 ? 26.950 15.665 -21.026 1.00 97.19 218 ARG A N 1
ATOM 1830 C CA . ARG A 1 218 ? 28.000 15.0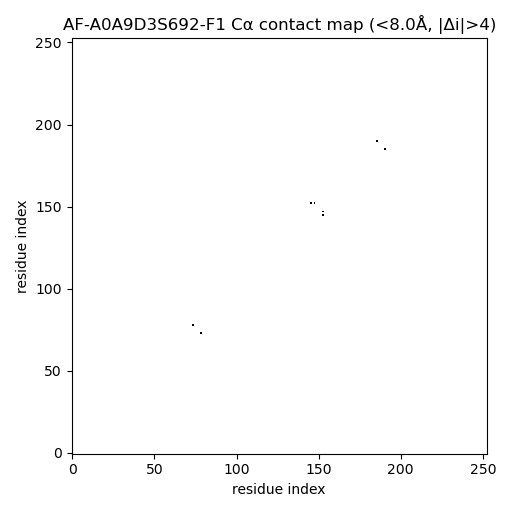83 -21.884 1.00 97.19 218 ARG A CA 1
ATOM 1831 C C . ARG A 1 218 ? 27.417 14.182 -22.974 1.00 97.19 218 ARG A C 1
ATOM 1833 O O . ARG A 1 218 ? 27.849 14.274 -24.123 1.00 97.19 218 ARG A O 1
ATOM 1840 N N . ARG A 1 219 ? 26.440 13.336 -22.631 1.00 96.69 219 ARG A N 1
ATOM 1841 C CA . ARG A 1 219 ? 25.754 12.455 -23.591 1.00 96.69 219 ARG A CA 1
ATOM 1842 C C . ARG A 1 219 ? 25.046 13.268 -24.674 1.00 96.69 219 ARG A C 1
ATOM 1844 O O . ARG A 1 219 ? 25.311 13.028 -25.847 1.00 96.69 219 ARG A O 1
ATOM 1851 N N . LEU A 1 220 ? 24.267 14.281 -24.289 1.00 96.56 220 LEU A N 1
ATOM 1852 C CA . LEU A 1 220 ? 23.561 15.161 -25.229 1.00 96.56 220 LEU A CA 1
ATOM 1853 C C . LEU A 1 220 ? 24.518 15.885 -26.186 1.00 96.56 220 LEU A C 1
ATOM 1855 O O . LEU A 1 220 ? 24.264 15.951 -27.385 1.00 96.56 220 LEU A O 1
ATOM 1859 N N . VAL A 1 221 ? 25.660 16.379 -25.695 1.00 97.38 221 VAL A N 1
ATOM 1860 C CA . VAL A 1 221 ? 26.672 17.022 -26.555 1.00 97.38 221 VAL A CA 1
ATOM 1861 C C . VAL A 1 221 ? 27.241 16.037 -27.578 1.00 97.38 221 VAL A C 1
ATOM 1863 O O . VAL A 1 221 ? 27.409 16.384 -28.751 1.00 97.38 221 VAL A O 1
ATOM 1866 N N . MET A 1 222 ? 27.543 14.808 -27.159 1.00 96.94 222 MET A N 1
ATOM 1867 C CA . MET A 1 222 ? 28.068 13.780 -28.060 1.00 96.94 222 MET A CA 1
ATOM 1868 C C . MET A 1 222 ? 27.030 13.332 -29.088 1.00 96.94 222 MET A C 1
ATOM 1870 O O . MET A 1 222 ? 27.381 13.139 -30.253 1.00 96.94 222 MET A O 1
ATOM 1874 N N . GLU A 1 223 ? 25.768 13.212 -28.690 1.00 95.94 223 GLU A N 1
ATOM 1875 C CA . GLU A 1 223 ? 24.650 12.912 -29.580 1.00 95.94 223 GLU A CA 1
ATOM 1876 C C . GLU A 1 223 ? 24.429 14.035 -30.600 1.00 95.94 223 GLU A C 1
ATOM 1878 O O . GLU A 1 223 ? 24.420 13.769 -31.798 1.00 95.94 223 GLU A O 1
ATOM 1883 N N . ALA A 1 224 ? 24.418 15.300 -30.169 1.00 96.69 224 ALA A N 1
ATOM 1884 C CA . ALA A 1 224 ? 24.321 16.452 -31.066 1.00 96.69 224 ALA A CA 1
ATOM 1885 C C . ALA A 1 224 ? 25.494 16.530 -32.060 1.00 96.69 224 ALA A C 1
ATOM 1887 O O . ALA A 1 224 ? 25.335 16.961 -33.201 1.00 96.69 224 ALA A O 1
ATOM 1888 N N . ARG A 1 225 ? 26.704 16.119 -31.654 1.00 97.38 225 ARG A N 1
ATOM 1889 C CA . ARG A 1 225 ? 27.853 15.997 -32.571 1.00 97.38 225 ARG A CA 1
ATOM 1890 C C . ARG A 1 225 ? 27.666 14.862 -33.579 1.00 97.38 225 ARG A C 1
ATOM 1892 O O . ARG A 1 225 ? 28.032 15.031 -34.737 1.00 97.38 225 ARG A O 1
ATOM 1899 N N . ARG A 1 226 ? 27.120 13.715 -33.160 1.00 97.06 226 ARG A N 1
ATOM 1900 C CA . ARG A 1 226 ? 26.804 12.593 -34.065 1.00 97.06 226 ARG A CA 1
ATOM 1901 C C . ARG A 1 226 ? 25.714 12.980 -35.065 1.00 97.06 226 ARG A C 1
ATOM 1903 O O . ARG A 1 226 ? 25.892 12.723 -36.248 1.00 97.06 226 ARG A O 1
ATOM 1910 N N . ALA A 1 227 ? 24.653 13.639 -34.600 1.00 95.56 227 ALA A N 1
ATOM 1911 C CA . ALA A 1 227 ? 23.558 14.121 -35.434 1.00 95.56 227 ALA A CA 1
ATOM 1912 C C . ALA A 1 227 ? 24.048 15.117 -36.491 1.00 95.56 227 ALA A C 1
ATOM 1914 O O . ALA A 1 227 ? 23.735 14.938 -37.661 1.00 95.56 227 ALA A O 1
ATOM 1915 N N . ARG A 1 228 ? 24.895 16.084 -36.104 1.00 95.69 228 ARG A N 1
ATOM 1916 C CA . ARG A 1 228 ? 25.528 17.018 -37.051 1.00 95.69 228 ARG A CA 1
ATOM 1917 C C . ARG A 1 228 ? 26.337 16.300 -38.124 1.00 95.69 228 ARG A C 1
ATOM 1919 O O . ARG A 1 228 ? 26.045 16.471 -39.293 1.00 95.69 228 ARG A O 1
ATOM 1926 N N . ARG A 1 229 ? 27.250 15.396 -37.742 1.00 94.94 229 ARG A N 1
ATOM 1927 C CA . ARG A 1 229 ? 28.020 14.618 -38.731 1.00 94.94 229 ARG A CA 1
ATOM 1928 C C . ARG A 1 229 ? 27.129 13.821 -39.683 1.00 94.94 229 ARG A C 1
ATOM 1930 O O . ARG A 1 229 ? 27.427 13.726 -40.864 1.00 94.94 229 ARG A O 1
ATOM 1937 N N . MET A 1 230 ? 26.053 13.223 -39.175 1.00 95.12 230 MET A N 1
ATOM 1938 C CA . MET A 1 230 ? 25.097 12.493 -40.007 1.00 95.12 230 MET A CA 1
ATOM 1939 C C . MET A 1 230 ? 24.348 13.431 -40.960 1.00 95.12 230 MET A C 1
ATOM 1941 O O . MET A 1 230 ? 24.179 13.090 -42.125 1.00 95.12 230 MET A O 1
ATOM 1945 N N . GLN A 1 231 ? 23.935 14.608 -40.487 1.00 92.81 231 GLN A N 1
ATOM 1946 C CA . GLN A 1 231 ? 23.319 15.638 -41.318 1.00 92.81 231 GLN A CA 1
ATOM 1947 C C . GLN A 1 231 ? 24.278 16.114 -42.416 1.00 92.81 231 GLN A C 1
ATOM 1949 O O . GLN A 1 231 ? 23.877 16.133 -43.573 1.00 92.81 231 GLN A O 1
ATOM 1954 N N . ASP A 1 232 ? 25.538 16.408 -42.084 1.00 92.69 232 ASP A N 1
ATOM 1955 C CA . ASP A 1 232 ? 26.562 16.838 -43.046 1.00 92.69 232 ASP A CA 1
ATOM 1956 C C . ASP A 1 232 ? 26.765 15.789 -44.152 1.00 92.69 232 ASP A C 1
ATOM 1958 O O . ASP A 1 232 ? 26.796 16.121 -45.337 1.00 92.69 232 ASP A O 1
ATOM 1962 N N . LEU A 1 233 ? 26.827 14.502 -43.779 1.00 92.12 233 LEU A N 1
ATOM 1963 C CA . LEU A 1 233 ? 26.901 13.394 -44.737 1.00 92.12 233 LEU A CA 1
ATOM 1964 C C . LEU A 1 233 ? 25.668 13.345 -45.648 1.00 92.12 233 LEU A C 1
ATOM 1966 O O . LEU A 1 233 ? 25.810 13.210 -46.862 1.00 92.12 233 LEU A O 1
ATOM 1970 N N . LEU A 1 234 ? 24.461 13.469 -45.087 1.00 90.19 234 LEU A N 1
ATOM 1971 C CA . LEU A 1 234 ? 23.221 13.469 -45.869 1.00 90.19 234 LEU A CA 1
ATOM 1972 C C . LEU A 1 234 ? 23.166 14.660 -46.837 1.00 90.19 234 LEU A C 1
ATOM 1974 O O . LEU A 1 234 ? 22.849 14.458 -48.009 1.00 90.19 234 LEU A O 1
ATOM 1978 N N . CYS A 1 235 ? 23.531 15.863 -46.387 1.00 81.75 235 CYS A N 1
ATOM 1979 C CA . CYS A 1 235 ? 23.622 17.055 -47.232 1.00 81.75 235 CYS A CA 1
ATOM 1980 C C . CYS A 1 235 ? 24.625 16.852 -48.378 1.00 81.75 235 CYS A C 1
ATOM 1982 O O . CYS A 1 235 ? 24.247 17.004 -49.537 1.00 81.75 235 CYS A O 1
ATOM 1984 N N . SER A 1 236 ? 25.842 16.381 -48.084 1.00 84.00 236 SER A N 1
ATOM 1985 C CA . SER A 1 236 ? 26.869 16.105 -49.101 1.00 84.00 236 SER A CA 1
ATOM 1986 C C . SER A 1 236 ? 26.418 15.057 -50.132 1.00 84.00 236 SER A C 1
ATOM 1988 O O . SER A 1 236 ? 26.611 15.240 -51.334 1.00 84.00 236 SER A O 1
ATOM 1990 N N . THR A 1 237 ? 25.746 13.979 -49.705 1.00 76.50 237 THR A N 1
ATOM 1991 C CA . THR A 1 237 ? 25.217 12.975 -50.649 1.00 76.50 237 THR A CA 1
ATOM 1992 C C . THR A 1 237 ? 24.067 13.490 -51.516 1.00 76.50 237 THR A C 1
ATOM 1994 O O . THR A 1 237 ? 23.883 13.000 -52.630 1.00 76.50 237 THR A O 1
ATOM 1997 N N . ASN A 1 238 ? 23.282 14.453 -51.024 1.00 71.94 238 ASN A N 1
ATOM 1998 C CA . ASN A 1 238 ? 22.216 15.081 -51.800 1.00 71.94 238 ASN A CA 1
ATOM 1999 C C . ASN A 1 238 ? 22.787 16.080 -52.814 1.00 71.94 238 ASN A C 1
ATOM 2001 O O . ASN A 1 238 ? 22.360 16.063 -53.965 1.00 71.94 238 ASN A O 1
ATOM 2005 N N . GLU A 1 239 ? 23.801 16.861 -52.432 1.00 69.00 239 GLU A N 1
ATOM 2006 C CA . GLU A 1 239 ? 24.519 17.762 -53.342 1.00 69.00 239 GLU A CA 1
ATOM 2007 C C . GLU A 1 239 ? 25.193 16.990 -54.488 1.00 69.00 239 GLU A C 1
ATOM 2009 O O . GLU A 1 239 ? 25.046 17.351 -55.657 1.00 69.00 239 GLU A O 1
ATOM 2014 N N . ALA A 1 240 ? 25.835 15.855 -54.190 1.00 64.81 240 ALA A N 1
ATOM 2015 C CA . ALA A 1 240 ? 26.429 14.988 -55.209 1.00 64.81 240 ALA A CA 1
ATOM 2016 C C . ALA A 1 240 ? 25.394 14.405 -56.197 1.00 64.81 240 ALA A C 1
ATOM 2018 O O . ALA A 1 240 ? 25.722 14.167 -57.357 1.00 64.81 240 ALA A O 1
ATOM 2019 N N . LYS A 1 241 ? 24.138 14.204 -55.771 1.00 62.00 241 LYS A N 1
ATOM 2020 C CA . LYS A 1 241 ? 23.038 13.767 -56.653 1.00 62.00 241 LYS A CA 1
ATOM 2021 C C . LYS A 1 241 ? 22.473 14.904 -57.502 1.00 62.00 241 LYS A C 1
ATOM 2023 O O . LYS A 1 241 ? 22.039 14.649 -58.620 1.00 62.00 241 LYS A O 1
ATOM 2028 N N . SER A 1 242 ? 22.489 16.145 -57.011 1.00 60.56 242 SER A N 1
ATOM 2029 C CA . SER A 1 242 ? 22.072 17.314 -57.802 1.00 60.56 242 SER A CA 1
ATOM 2030 C C . SER A 1 242 ? 23.056 17.697 -58.914 1.00 60.56 242 SER A C 1
ATOM 2032 O O . SER A 1 242 ? 22.677 18.440 -59.812 1.00 60.56 242 SER A O 1
ATOM 2034 N N . PHE A 1 243 ? 24.283 17.161 -58.904 1.00 59.03 243 PHE A N 1
ATOM 2035 C CA . PHE A 1 243 ? 25.248 17.314 -60.002 1.00 59.03 243 PHE A CA 1
ATOM 2036 C C . PHE A 1 243 ? 25.104 16.269 -61.122 1.00 59.03 243 PHE A C 1
ATOM 2038 O O . PHE A 1 243 ? 25.851 16.316 -62.100 1.00 59.03 243 PHE A O 1
ATOM 2045 N N . CYS A 1 244 ? 24.144 15.341 -61.041 1.00 57.47 244 CYS A N 1
ATOM 2046 C CA . CYS A 1 244 ? 23.803 14.500 -62.184 1.00 57.47 244 CYS A CA 1
ATOM 2047 C C . CYS A 1 244 ? 23.081 15.362 -63.229 1.00 57.47 244 CYS A C 1
ATOM 2049 O O . CYS A 1 244 ? 21.886 15.618 -63.102 1.00 57.47 244 CYS A O 1
ATOM 2051 N N . PHE A 1 245 ? 23.812 15.831 -64.244 1.00 57.06 245 PHE A N 1
ATOM 2052 C CA . PHE A 1 245 ? 23.232 16.481 -65.416 1.00 57.06 245 PHE A CA 1
ATOM 2053 C C . PHE A 1 245 ? 22.219 15.530 -66.057 1.00 57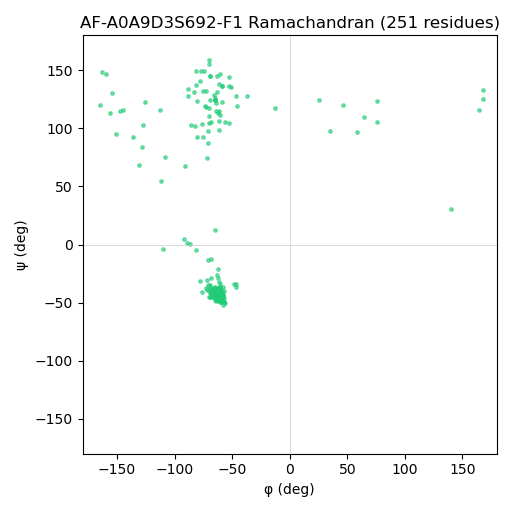.06 245 PHE A C 1
ATOM 2055 O O . PHE A 1 245 ? 22.579 14.522 -66.667 1.00 57.06 245 PHE A O 1
ATOM 2062 N N . THR A 1 246 ? 20.938 15.820 -65.868 1.00 60.28 246 THR A N 1
ATOM 2063 C CA . THR A 1 246 ? 19.855 15.100 -66.523 1.00 60.28 246 THR A CA 1
ATOM 2064 C C . THR A 1 246 ? 19.819 15.575 -67.974 1.00 60.28 246 THR A C 1
ATOM 2066 O O . THR A 1 246 ? 19.215 16.604 -68.283 1.00 60.28 246 THR A O 1
ATOM 2069 N N . ASP A 1 247 ? 20.520 14.869 -68.860 1.00 58.81 247 ASP A N 1
ATOM 2070 C CA . ASP A 1 247 ? 20.436 15.118 -70.296 1.00 58.81 247 ASP A CA 1
ATOM 2071 C C . ASP A 1 247 ? 19.039 14.716 -70.789 1.00 58.81 247 ASP A C 1
ATOM 2073 O O . ASP A 1 247 ? 18.686 13.537 -70.854 1.00 58.81 247 ASP A O 1
ATOM 2077 N N . HIS A 1 248 ? 18.207 15.720 -71.060 1.00 61.56 248 HIS A N 1
ATOM 2078 C CA . HIS A 1 248 ? 16.839 15.548 -71.547 1.00 61.56 248 HIS A CA 1
ATOM 2079 C C . HIS A 1 248 ? 16.754 15.548 -73.081 1.00 61.56 248 HIS A C 1
ATOM 2081 O O . HIS A 1 248 ? 15.651 15.477 -73.622 1.00 61.56 248 HIS A O 1
ATOM 2087 N N . TYR A 1 249 ? 17.882 15.595 -73.797 1.00 60.72 249 TYR A N 1
ATOM 2088 C CA . TYR A 1 249 ? 17.900 15.662 -75.258 1.00 60.72 249 TYR A CA 1
ATOM 2089 C C . TYR A 1 249 ? 18.454 14.384 -75.891 1.00 60.72 249 TYR A C 1
ATOM 2091 O O . TYR A 1 249 ? 19.328 14.408 -76.751 1.00 60.72 249 TYR A O 1
ATOM 2099 N N . GLY A 1 250 ? 17.858 13.245 -75.538 1.00 53.50 250 GLY A N 1
ATOM 2100 C CA . GLY A 1 250 ? 17.928 12.038 -76.361 1.00 53.50 250 GLY A CA 1
ATOM 2101 C C . GLY A 1 250 ? 17.071 12.200 -77.618 1.00 53.50 250 GLY A C 1
ATOM 2102 O O . GLY A 1 250 ? 15.976 11.639 -77.697 1.00 53.50 250 GLY A O 1
ATOM 2103 N N . TYR A 1 251 ? 17.539 12.994 -78.585 1.00 53.62 251 TYR A N 1
ATOM 2104 C CA . TYR A 1 251 ? 16.964 13.030 -79.927 1.00 53.62 251 TYR A CA 1
ATOM 2105 C C . TYR A 1 251 ? 17.087 11.633 -80.545 1.00 53.62 251 TYR A C 1
ATOM 2107 O O . TYR A 1 251 ? 18.179 11.151 -80.835 1.00 53.62 251 TYR A O 1
ATOM 2115 N N . ARG A 1 252 ? 15.937 10.979 -80.719 1.00 52.12 252 ARG A N 1
ATOM 2116 C CA . ARG A 1 252 ? 15.778 9.834 -81.613 1.00 52.12 252 ARG A CA 1
ATOM 2117 C C . ARG A 1 252 ? 15.899 10.320 -83.056 1.00 52.12 252 ARG A C 1
ATOM 2119 O O . ARG A 1 252 ? 15.099 11.164 -83.453 1.00 52.12 252 ARG A O 1
ATOM 2126 N N . TYR A 1 253 ? 16.820 9.731 -83.810 1.00 46.78 253 TYR A N 1
ATOM 2127 C CA . TYR A 1 253 ? 16.685 9.425 -85.235 1.00 46.78 253 TYR A CA 1
ATOM 2128 C C . TYR A 1 253 ? 17.347 8.074 -85.494 1.00 46.78 253 TYR A C 1
ATOM 2130 O O . TYR A 1 253 ? 18.431 7.844 -84.911 1.00 46.78 253 TYR A O 1
#

pLDDT: mean 77.66, std 20.56, range [35.25, 98.44]

Mean predicted aligned error: 22.03 Å

Solvent-accessible surface area (backbone atoms only — not comparable to full-atom values): 15945 Å² total; per-residue (Å²): 137,88,81,87,84,82,84,85,82,84,82,80,82,81,83,84,78,84,90,79,88,79,81,92,77,94,72,81,89,76,75,82,75,77,81,77,79,82,78,85,69,85,84,89,71,84,84,84,80,89,82,88,80,83,88,83,81,94,73,93,73,93,74,90,71,84,68,96,79,70,82,88,75,77,52,74,68,55,50,50,52,50,49,53,53,50,53,53,50,53,52,52,53,50,51,52,51,51,52,50,50,52,53,52,51,49,53,49,50,51,48,51,52,51,50,52,51,50,53,50,51,52,52,49,49,55,51,49,52,52,49,50,53,51,50,52,50,50,49,54,55,47,59,58,57,73,68,50,58,69,70,57,50,50,56,51,48,52,54,51,50,54,52,48,52,54,50,50,52,52,51,50,52,52,50,50,52,48,52,63,49,56,76,63,71,66,47,71,64,57,54,51,49,52,50,53,53,49,49,54,50,52,54,49,50,54,53,50,52,52,50,53,50,53,51,51,53,53,50,53,53,53,49,54,52,51,51,47,55,52,48,54,52,52,52,53,57,50,54,62,56,70,66,58,80,78,81,83,76,81,77,85,129

Secondary structure (DSSP, 8-state):
-PPPPPPPPPPP------------------PPPPPPP--------------------------S---S---S---HHHHHHHHHHHHHHHHHHHHHHHHHHHHHHHHHHHHHHHHHHHHHHHHHHHHHHHHHHHHHHHHHHHHHHTTS-HHHHHHHHHHHHHHHHHHHHHHHHHHHHHHHHHTTSS-HHHHHHHHHHHHHHHHHHHHHHHHHHHHHHHHHHHHHHHHHHHHHHHHHHHHHHHTS---------

Foldseek 3Di:
DDDDDDDDDDDDDDDDDDDDDDDDDDDDDDDDDDDDPDPDDPDPDDDDDDDDDDDDDDDPPPDDDDDPDDDDDPDPVRVVVVVVVVVVVVVVVVVVVVVVVVVVVVVVVVVVVVVVVVVVVVVVVVVVVVVVVVVVVVVVVVVVVVPDDPVVVVVVVVVVVVVVVVVVVVVVVVVVVVVVVVVPVDDVVNVVVVVVVVVVVVVVVVVVVVVVVVVVVVVVVVVVVVVVVVVVVVVVVVVVVVPPPPPPPPDDD